Protein AF-A0A8T7B7E0-F1 (afdb_monomer)

Nearest PDB structures (foldseek):
  5f2h-assembly1_B  TM=6.852E-01  e=2.864E-06  Bacillus cereus ATCC 10987
  8wt1-assembly1_C  TM=6.522E-01  e=1.808E-04  Geobacillus stearothermophilus ATCC 12980
  6yuo-assembly1_A-2  TM=6.123E-01  e=1.061E-04  Neisseria meningitidis serogroup A
  8wt1-assembly2_D  TM=6.395E-01  e=4.395E-04  Geobacillus stearothermophilus ATCC 12980
  5ahw-assembly2_D  TM=4.944E-01  e=6.401E-01  Mycolicibacterium smegmatis MC2 155

Radius of gyration: 15.73 Å; Cα contacts (8 Å, |Δi|>4): 391; chains: 1; bounding box: 37×36×40 Å

Foldseek 3Di:
DAEAEEEFEAADLVCQQDFCPDPLNPVLQVLVVVLRHNYDTDRDGNVPDALVNLLVSVLVSCVVDPDPAYEYAAAASRLSSQLVNCLPNVHLEYERELYHLLALVSVVPDDPVVLVVCCVRRNPVNSVVRNVGDLLVSLLSCLVSVREYEYEYEPCCCVVPVVSVVVSVVSCVSRVNYHYDYQYPDHRDCSDPSNSVRVSVVVSVVPD

pLDDT: mean 94.88, std 4.72, range [65.44, 98.81]

Solvent-accessible surface area (backbone atoms only — not comparable to full-atom values): 10907 Å² total; per-residue (Å²): 134,72,38,25,34,36,35,31,51,51,80,43,87,91,47,37,79,54,34,34,72,36,83,86,28,44,65,58,52,46,56,44,37,77,71,66,32,51,67,43,55,44,76,59,44,54,60,97,43,40,60,65,56,47,24,56,56,44,52,56,52,43,72,77,63,64,56,92,35,33,35,40,37,8,28,25,54,14,11,48,25,48,55,70,36,35,75,80,69,60,43,70,28,40,36,32,36,45,39,55,64,62,23,26,77,45,61,75,74,50,56,70,67,58,50,51,53,47,32,75,65,60,34,63,70,38,50,56,52,23,60,74,38,49,58,60,59,46,27,37,52,33,41,76,71,64,46,43,34,37,40,32,37,26,48,49,26,53,80,77,38,44,69,37,50,52,40,44,57,52,41,46,68,46,14,80,78,44,46,82,46,76,26,71,86,4,49,97,36,75,77,38,67,52,29,36,53,40,50,51,55,54,56,56,76,68,71,124

Sequence (208 aa):
MTTTLFILHGYHSEKLDRTATGPEFEHVSKVFSDAGFLVKPFDKPWRDNTVSDMADLFCEFYENNKGNHNIVLGNSLGGMVAFVTAPLIKPQQLVLASLSACFKENLETYDEDFLANRVAKFGDFQVANFKQLSAYALAREINDLGIPTTLCYGEKERDLYPYLVTHVESVAKQMPGSELKVLPSAEHSLRGTKYLEGIVGLVKSLKH

Structure (mmCIF, N/CA/C/O backbone):
data_AF-A0A8T7B7E0-F1
#
_entry.id   AF-A0A8T7B7E0-F1
#
loop_
_atom_site.group_PDB
_atom_site.id
_atom_site.type_symbol
_atom_site.label_atom_id
_atom_site.label_alt_id
_atom_site.label_comp_id
_atom_site.label_asym_id
_atom_site.label_entity_id
_atom_site.label_seq_id
_atom_site.pdbx_PDB_ins_code
_atom_site.Cartn_x
_atom_site.Cartn_y
_atom_site.Cartn_z
_atom_site.occupancy
_atom_site.B_iso_or_equiv
_atom_site.auth_seq_id
_atom_site.auth_comp_id
_atom_site.auth_asym_id
_atom_site.auth_atom_id
_atom_site.pdbx_PDB_model_num
ATOM 1 N N . MET A 1 1 ? -16.656 3.921 19.452 1.00 81.69 1 MET A N 1
ATOM 2 C CA . MET A 1 1 ? -15.247 4.368 19.540 1.00 81.69 1 MET A CA 1
ATOM 3 C C . MET A 1 1 ? -14.887 5.062 18.234 1.00 81.69 1 MET A C 1
ATOM 5 O O . MET A 1 1 ? -15.474 4.713 17.217 1.00 81.69 1 MET A O 1
ATOM 9 N N . THR A 1 2 ? -13.996 6.053 18.245 1.00 92.44 2 THR A N 1
ATOM 10 C CA . THR A 1 2 ? -13.538 6.700 17.002 1.00 92.44 2 THR A CA 1
ATOM 11 C C . THR A 1 2 ? -12.452 5.844 16.358 1.00 92.44 2 THR A C 1
ATOM 13 O O . THR A 1 2 ? -11.453 5.548 17.010 1.00 92.44 2 THR A O 1
ATOM 16 N N . THR A 1 3 ? -12.649 5.454 15.098 1.00 97.38 3 THR A N 1
ATOM 17 C CA . THR A 1 3 ? -11.665 4.706 14.305 1.00 97.38 3 THR A CA 1
ATOM 18 C C . THR A 1 3 ? -10.815 5.672 13.486 1.00 97.38 3 THR A C 1
ATOM 20 O O . THR A 1 3 ? -11.357 6.441 12.687 1.00 97.38 3 THR A O 1
ATOM 23 N N . THR A 1 4 ? -9.499 5.619 13.670 1.00 98.25 4 THR A N 1
ATOM 24 C CA . THR A 1 4 ? -8.521 6.354 12.865 1.00 98.25 4 THR A CA 1
ATOM 25 C C . THR A 1 4 ? -8.186 5.546 11.614 1.00 98.25 4 THR A C 1
ATOM 27 O O . THR A 1 4 ? -7.847 4.368 11.710 1.00 98.25 4 THR A O 1
ATOM 30 N N . LEU A 1 5 ? -8.280 6.170 10.440 1.00 98.31 5 LEU A N 1
ATOM 31 C CA . LEU A 1 5 ? -7.913 5.562 9.161 1.00 98.31 5 LEU A CA 1
ATOM 32 C C . LEU A 1 5 ? -6.686 6.267 8.588 1.00 98.3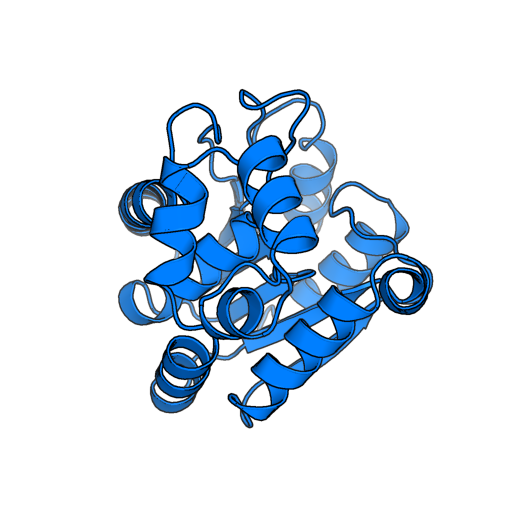1 5 LEU A C 1
ATOM 34 O O . LEU A 1 5 ? -6.765 7.432 8.200 1.00 98.31 5 LEU A O 1
ATOM 38 N N . PHE A 1 6 ? -5.579 5.544 8.485 1.00 98.56 6 PHE A N 1
ATOM 39 C CA . PHE A 1 6 ? -4.367 5.995 7.814 1.00 98.56 6 PHE A CA 1
ATOM 40 C C . PHE A 1 6 ? -4.436 5.657 6.328 1.00 98.56 6 PHE A C 1
ATOM 42 O O . PHE A 1 6 ? -4.765 4.524 5.979 1.00 98.56 6 PHE A O 1
ATOM 49 N N . ILE A 1 7 ? -4.120 6.619 5.458 1.00 97.94 7 ILE A N 1
ATOM 50 C CA . ILE A 1 7 ? -4.146 6.427 4.000 1.00 97.94 7 ILE A CA 1
ATOM 51 C C . ILE A 1 7 ? -2.754 6.680 3.425 1.00 97.94 7 ILE A C 1
ATOM 53 O O . ILE A 1 7 ? -2.247 7.799 3.503 1.00 97.94 7 ILE A O 1
ATOM 57 N N . LEU A 1 8 ? -2.167 5.652 2.810 1.00 97.31 8 LEU A N 1
ATOM 58 C CA . LEU A 1 8 ? -0.886 5.718 2.112 1.00 97.31 8 LEU A CA 1
ATOM 59 C C . LEU A 1 8 ? -1.114 5.586 0.605 1.00 97.31 8 LEU A C 1
ATOM 61 O O . LEU A 1 8 ? -1.646 4.582 0.119 1.00 97.31 8 LEU A O 1
ATOM 65 N N . HIS A 1 9 ? -0.705 6.607 -0.141 1.00 94.75 9 HIS A N 1
ATOM 66 C CA . HIS A 1 9 ? -0.884 6.654 -1.588 1.00 94.75 9 HIS A CA 1
ATOM 67 C C . HIS A 1 9 ? 0.231 5.919 -2.345 1.00 94.75 9 HIS A C 1
ATOM 69 O O . HIS A 1 9 ? 1.342 5.723 -1.853 1.00 94.75 9 HIS A O 1
ATOM 75 N N . GLY A 1 10 ? -0.074 5.536 -3.584 1.00 93.56 10 GLY A N 1
ATOM 76 C CA . GLY A 1 10 ? 0.883 4.920 -4.495 1.00 93.56 10 GLY A CA 1
ATOM 77 C C . GLY A 1 10 ? 1.866 5.907 -5.129 1.00 93.56 10 GLY A C 1
ATOM 78 O O . GLY A 1 10 ? 1.761 7.126 -4.981 1.00 93.56 10 GLY A O 1
ATOM 79 N N . TYR A 1 11 ? 2.806 5.347 -5.887 1.00 90.88 11 TYR A N 1
ATOM 80 C CA . TYR A 1 11 ? 3.785 6.091 -6.675 1.00 90.88 11 TYR A CA 1
ATOM 81 C C . TYR A 1 11 ? 3.166 6.664 -7.951 1.00 90.88 11 TYR A C 1
ATOM 83 O O . TYR A 1 11 ? 2.434 5.977 -8.668 1.00 90.88 11 TYR A O 1
ATOM 91 N N . HIS A 1 12 ? 3.526 7.902 -8.284 1.00 86.00 12 HIS A N 1
ATOM 92 C CA . HIS A 1 12 ? 3.072 8.586 -9.491 1.00 86.00 12 HIS A CA 1
ATOM 93 C C . HIS A 1 12 ? 4.274 9.071 -10.303 1.00 86.00 12 HIS A C 1
ATOM 95 O O . HIS A 1 12 ? 4.767 10.167 -10.062 1.00 86.00 12 HIS A O 1
ATOM 101 N N . SER A 1 13 ? 4.709 8.283 -11.293 1.00 77.56 13 SER A N 1
ATOM 102 C CA . SER A 1 13 ? 5.938 8.530 -12.074 1.00 77.56 13 SER A CA 1
ATOM 103 C C . SER A 1 13 ? 6.023 9.920 -12.709 1.00 77.56 13 SER A C 1
ATOM 105 O O . SER A 1 13 ? 7.109 10.458 -12.863 1.00 77.56 13 SER A O 1
ATOM 107 N N . GLU A 1 14 ? 4.887 10.522 -13.057 1.00 81.06 14 GLU A N 1
ATOM 108 C CA . GLU A 1 14 ? 4.845 11.856 -13.668 1.00 81.06 14 GLU A CA 1
ATOM 109 C C . GLU A 1 14 ? 4.894 13.002 -12.649 1.00 81.06 14 GLU A C 1
ATOM 111 O O . GLU A 1 14 ? 5.188 14.136 -13.017 1.00 81.06 14 GLU A O 1
ATOM 116 N N . LYS A 1 15 ? 4.551 12.742 -11.380 1.00 83.75 15 LYS A N 1
ATOM 117 C CA . LYS A 1 15 ? 4.442 13.765 -10.330 1.00 83.75 15 LYS A CA 1
ATOM 118 C C . LYS A 1 15 ? 4.837 13.181 -8.973 1.00 83.75 15 LYS A C 1
ATOM 120 O O . LYS A 1 15 ? 3.980 12.802 -8.176 1.00 83.75 15 LYS A O 1
ATOM 125 N N . LEU A 1 16 ? 6.144 13.122 -8.730 1.00 85.94 16 LEU A N 1
ATOM 126 C CA . LEU A 1 16 ? 6.729 12.548 -7.511 1.00 85.94 16 LEU A CA 1
ATOM 127 C C . LEU A 1 16 ? 6.462 13.374 -6.244 1.00 85.94 16 LEU A C 1
ATOM 129 O O . LEU A 1 16 ? 6.531 12.827 -5.149 1.00 85.94 16 LEU A O 1
ATOM 133 N N . ASP A 1 17 ? 6.100 14.651 -6.400 1.00 88.75 17 ASP A N 1
ATOM 134 C CA . ASP A 1 17 ? 5.723 15.554 -5.299 1.00 88.75 17 ASP A CA 1
ATOM 135 C C . ASP A 1 17 ? 4.293 15.356 -4.794 1.00 88.75 17 ASP A C 1
ATOM 137 O O . ASP A 1 17 ? 3.863 16.035 -3.866 1.00 88.75 17 ASP A O 1
ATOM 141 N N . ARG A 1 18 ? 3.521 14.469 -5.429 1.00 87.00 18 ARG A N 1
ATOM 142 C CA . ARG A 1 18 ? 2.152 14.187 -4.998 1.00 87.00 18 ARG A CA 1
ATOM 143 C C . ARG A 1 18 ? 2.147 13.514 -3.638 1.00 87.00 18 ARG A C 1
ATOM 145 O O . ARG A 1 18 ? 2.926 12.590 -3.411 1.00 87.00 18 ARG A O 1
ATOM 152 N N . THR A 1 19 ? 1.183 13.910 -2.816 1.00 90.50 19 THR A N 1
ATOM 153 C CA . THR A 1 19 ? 0.939 13.341 -1.492 1.00 90.50 19 THR A CA 1
ATOM 154 C C . THR A 1 19 ? -0.545 13.020 -1.297 1.00 90.50 19 THR A C 1
ATOM 156 O O . THR A 1 19 ? -1.396 13.445 -2.086 1.00 90.50 19 THR A O 1
ATOM 159 N N . ALA A 1 20 ? -0.886 12.274 -0.242 1.00 89.81 20 ALA A N 1
ATOM 160 C CA . ALA A 1 20 ? -2.279 11.930 0.066 1.00 89.81 20 ALA A CA 1
ATOM 161 C C . ALA A 1 20 ? -3.124 13.122 0.571 1.00 89.81 20 ALA A C 1
ATOM 163 O O . ALA A 1 20 ? -4.335 12.973 0.732 1.00 89.81 20 ALA A O 1
ATOM 164 N N . THR A 1 21 ? -2.516 14.286 0.824 1.00 92.25 21 THR A N 1
ATOM 165 C CA . THR A 1 21 ? -3.212 15.541 1.177 1.00 92.25 21 THR A CA 1
ATOM 166 C C . THR A 1 21 ? -3.434 16.456 -0.026 1.00 92.25 21 THR A C 1
ATOM 168 O O . THR A 1 21 ? -4.114 17.470 0.107 1.00 92.25 21 THR A O 1
ATOM 171 N N . GLY A 1 22 ? -2.886 16.112 -1.198 1.00 90.75 22 GLY A N 1
ATOM 172 C CA . GLY A 1 22 ? -3.037 16.909 -2.411 1.00 90.75 22 GLY A CA 1
ATOM 173 C C . GLY A 1 22 ? -4.488 16.971 -2.923 1.00 90.75 22 GLY A C 1
ATOM 174 O O . GLY A 1 22 ? -5.282 16.065 -2.636 1.00 90.75 22 GLY A O 1
ATOM 175 N N . PRO A 1 23 ? -4.840 17.986 -3.740 1.00 90.62 23 PRO A N 1
ATOM 176 C CA . PRO A 1 23 ? -6.203 18.200 -4.241 1.00 90.62 23 PRO A CA 1
ATOM 177 C C . PRO A 1 23 ? -6.840 16.975 -4.915 1.00 90.62 23 PRO A C 1
ATOM 179 O O . PRO A 1 23 ? -8.038 16.732 -4.811 1.00 90.62 23 PRO A O 1
ATOM 182 N N . GLU A 1 24 ? -6.047 16.148 -5.594 1.00 87.19 24 GLU A N 1
ATOM 183 C CA . GLU A 1 24 ? -6.515 14.931 -6.262 1.00 87.19 24 GLU A CA 1
ATOM 184 C C . GLU A 1 24 ? -6.879 13.771 -5.320 1.00 87.19 24 GLU A C 1
ATOM 186 O O . GLU A 1 24 ? -7.395 12.758 -5.797 1.00 87.19 24 GLU A O 1
ATOM 191 N N . PHE A 1 25 ? -6.556 13.875 -4.030 1.00 90.69 25 PHE A N 1
ATOM 192 C CA . PHE A 1 25 ? -6.888 12.903 -2.985 1.00 90.69 25 PHE A CA 1
ATOM 193 C C . PHE A 1 25 ? -7.892 13.461 -1.966 1.00 90.69 25 PHE A C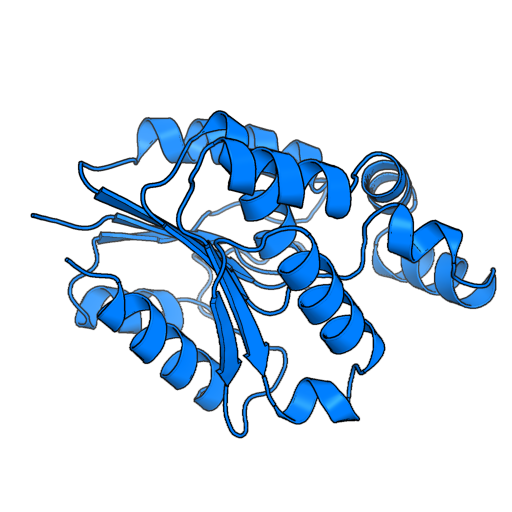 1
ATOM 195 O O . PHE A 1 25 ? -8.369 12.708 -1.113 1.00 90.69 25 PHE A O 1
ATOM 202 N N . GLU A 1 26 ? -8.283 14.736 -2.072 1.00 92.75 26 GLU A N 1
ATOM 203 C CA . GLU A 1 26 ? -9.288 15.345 -1.191 1.00 92.75 26 GLU A CA 1
ATOM 204 C C . GLU A 1 26 ? -10.595 14.549 -1.186 1.00 92.75 26 GLU A C 1
ATOM 206 O O . GLU A 1 26 ? -11.150 14.277 -0.121 1.00 92.75 26 GLU A O 1
ATOM 211 N N . HIS A 1 27 ? -11.066 14.100 -2.356 1.00 94.38 27 HIS A N 1
ATOM 212 C CA . HIS A 1 27 ? -12.295 13.308 -2.447 1.00 94.38 27 HIS A CA 1
ATOM 213 C C . HIS A 1 27 ? -12.161 11.948 -1.758 1.00 94.38 27 HIS A C 1
ATOM 215 O O . HIS A 1 27 ? -13.125 11.485 -1.154 1.00 94.38 27 HIS A O 1
ATOM 221 N N . VAL A 1 28 ? -10.976 11.331 -1.790 1.00 94.75 28 VAL A N 1
ATOM 222 C CA . VAL A 1 28 ? -10.702 10.070 -1.084 1.00 94.75 28 VAL A CA 1
ATOM 223 C C . VAL A 1 28 ? -10.853 10.292 0.419 1.00 94.75 28 VAL A C 1
ATOM 225 O O . VAL A 1 28 ? -11.655 9.617 1.067 1.00 94.75 28 VAL A O 1
ATOM 228 N N . SER A 1 29 ? -10.153 11.289 0.965 1.00 95.56 29 SER A N 1
ATOM 229 C CA . SER A 1 29 ? -10.226 11.627 2.391 1.00 95.56 29 SER A CA 1
ATOM 230 C C . SER A 1 29 ? -11.639 12.025 2.817 1.00 95.56 29 SER A C 1
ATOM 232 O O . SER A 1 29 ? -12.107 11.617 3.885 1.00 95.56 29 SER A O 1
ATOM 234 N N . LYS A 1 30 ? -12.353 12.772 1.967 1.00 96.44 30 LYS A N 1
ATOM 235 C CA . LYS A 1 30 ? -13.728 13.194 2.229 1.00 96.44 30 LYS A CA 1
ATOM 236 C C . LYS A 1 30 ? -14.676 12.004 2.329 1.00 96.44 30 LYS A C 1
ATOM 238 O O . LYS A 1 30 ? -15.431 11.935 3.291 1.00 96.44 30 LYS A O 1
ATOM 243 N N . VAL A 1 31 ? -14.625 11.051 1.397 1.00 96.31 31 VAL A N 1
ATOM 244 C CA . VAL A 1 31 ? -15.541 9.898 1.405 1.00 96.31 31 VAL A CA 1
ATOM 245 C C . VAL A 1 31 ? -15.372 9.051 2.674 1.00 96.31 31 VAL A C 1
ATOM 247 O O . VAL A 1 31 ? -16.365 8.625 3.263 1.00 96.31 31 VAL A O 1
ATOM 250 N N . PHE A 1 32 ? -14.142 8.847 3.154 1.00 96.62 32 PHE A N 1
ATOM 251 C CA . PHE A 1 32 ? -13.928 8.155 4.431 1.00 96.62 32 PHE A CA 1
ATOM 252 C C . PHE A 1 32 ? -14.338 9.001 5.644 1.00 96.62 32 PHE A C 1
ATOM 254 O O . PHE A 1 32 ? -14.912 8.470 6.595 1.00 96.62 32 PHE A O 1
ATOM 261 N N . SER A 1 33 ? -14.110 10.314 5.611 1.00 96.81 33 SER A N 1
ATOM 262 C CA . SER A 1 33 ? -14.570 11.215 6.677 1.00 96.81 33 SER A CA 1
ATOM 263 C C . SER A 1 33 ? -16.098 11.214 6.782 1.00 96.81 33 SER A C 1
ATOM 265 O O . SER A 1 33 ? -16.639 11.066 7.876 1.00 96.81 33 SER A O 1
ATOM 267 N N . ASP A 1 34 ? -16.801 11.262 5.646 1.00 96.06 34 ASP A N 1
ATOM 268 C CA . ASP A 1 34 ? -18.263 11.159 5.562 1.00 96.06 34 ASP A CA 1
ATOM 269 C C . ASP A 1 34 ? -18.766 9.781 6.046 1.00 96.06 34 ASP A C 1
ATOM 271 O O . ASP A 1 34 ? -19.861 9.666 6.595 1.00 96.06 34 ASP A O 1
ATOM 275 N N . ALA A 1 35 ? -17.953 8.723 5.915 1.00 94.75 35 ALA A N 1
ATOM 276 C CA . ALA A 1 35 ? -18.208 7.401 6.503 1.00 94.75 35 ALA A CA 1
ATOM 277 C C . ALA A 1 35 ? -17.892 7.319 8.020 1.00 94.75 35 ALA A C 1
ATOM 279 O O . ALA A 1 35 ? -18.022 6.258 8.650 1.00 94.75 35 ALA A O 1
ATOM 280 N N . GLY A 1 36 ? -17.504 8.441 8.631 1.00 95.44 36 GLY A N 1
ATOM 281 C CA . GLY A 1 36 ? -17.287 8.603 10.064 1.00 95.44 36 GLY A CA 1
ATOM 282 C C . GLY A 1 36 ? -15.953 8.052 10.563 1.00 95.44 36 GLY A C 1
ATOM 283 O O . GLY A 1 36 ? -15.909 7.547 11.689 1.00 95.44 36 GLY A O 1
ATOM 284 N N . PHE A 1 37 ? -14.911 8.069 9.731 1.00 97.06 37 PHE A N 1
ATOM 285 C CA . PHE A 1 37 ? -13.530 7.796 10.140 1.00 97.06 37 PHE A CA 1
ATOM 286 C C . PHE A 1 37 ? -12.804 9.096 10.497 1.00 97.06 37 PHE A C 1
ATOM 288 O O . PHE A 1 37 ? -13.032 10.132 9.875 1.00 97.06 37 PHE A O 1
ATOM 295 N N . LEU A 1 38 ? -11.879 9.033 11.457 1.00 97.62 38 LEU A N 1
ATOM 296 C CA . LEU A 1 38 ? -10.874 10.080 11.636 1.00 97.62 38 LEU A CA 1
ATOM 297 C C . LEU A 1 38 ? -9.740 9.821 10.639 1.00 97.62 38 LEU A C 1
ATOM 299 O O . LEU A 1 38 ? -8.878 8.978 10.877 1.00 97.62 38 LEU A O 1
ATOM 303 N N . VAL A 1 39 ? -9.772 10.499 9.495 1.00 97.88 39 VAL A N 1
ATOM 304 C CA . VAL A 1 39 ? -8.838 10.228 8.395 1.00 97.88 39 VAL A CA 1
ATOM 305 C C . VAL A 1 39 ? -7.496 10.929 8.621 1.00 97.88 39 VAL A C 1
ATOM 307 O O . VAL A 1 39 ? -7.442 12.114 8.949 1.00 97.88 39 VAL A O 1
ATOM 310 N N . LYS A 1 40 ? -6.407 10.182 8.434 1.00 98.06 40 LYS A N 1
ATOM 311 C CA . LYS A 1 40 ? -5.011 10.613 8.560 1.00 98.06 40 LYS A CA 1
ATOM 312 C C . LYS A 1 40 ? -4.255 10.272 7.268 1.00 98.06 40 LYS A C 1
ATOM 314 O O . LYS A 1 40 ? -3.605 9.226 7.196 1.00 98.06 40 LYS A O 1
ATOM 319 N N . PRO A 1 41 ? -4.368 11.104 6.219 1.00 97.56 41 PRO A N 1
ATOM 320 C CA . PRO A 1 41 ? -3.582 10.910 5.005 1.00 97.56 41 PRO A CA 1
ATOM 321 C C . PRO A 1 41 ? -2.092 11.097 5.313 1.00 97.56 41 PRO A C 1
ATOM 323 O O . PRO A 1 41 ? -1.714 12.041 6.006 1.00 97.56 41 PRO A O 1
ATOM 326 N N . PHE A 1 42 ? -1.247 10.196 4.812 1.00 97.12 42 PHE A N 1
ATOM 327 C CA . PHE A 1 42 ? 0.199 10.309 4.966 1.00 97.12 42 PHE A CA 1
ATOM 328 C C . PHE A 1 42 ? 0.763 11.295 3.936 1.00 97.12 42 PHE A C 1
ATOM 330 O O . PHE A 1 42 ? 0.732 11.049 2.728 1.00 97.12 42 PHE A O 1
ATOM 337 N N . ASP A 1 43 ? 1.239 12.437 4.429 1.00 95.12 43 ASP A N 1
ATOM 338 C CA . ASP A 1 43 ? 1.665 13.576 3.616 1.00 95.12 43 ASP A CA 1
ATOM 339 C C . ASP A 1 43 ? 3.179 13.575 3.378 1.00 95.12 43 ASP A C 1
ATOM 341 O O . ASP A 1 43 ? 3.923 14.381 3.945 1.00 95.12 43 ASP A O 1
ATOM 345 N N . LYS A 1 44 ? 3.657 12.607 2.591 1.00 94.31 44 LYS A N 1
ATOM 346 C CA . LYS A 1 44 ? 5.060 12.544 2.173 1.00 94.31 44 LYS A CA 1
ATOM 347 C C . LYS A 1 44 ? 5.164 12.249 0.680 1.00 94.31 44 LYS A C 1
ATOM 349 O O . LYS A 1 44 ? 4.497 11.331 0.209 1.00 94.31 44 LYS A O 1
ATOM 354 N N . PRO A 1 45 ? 5.970 13.015 -0.073 1.00 94.06 45 PRO A N 1
ATOM 355 C CA . PRO A 1 45 ? 6.183 12.755 -1.487 1.00 94.06 45 PRO A CA 1
ATOM 356 C C . PRO A 1 45 ? 7.129 11.569 -1.691 1.00 94.06 45 PRO A C 1
ATOM 358 O O . PRO A 1 45 ? 8.012 11.305 -0.877 1.00 94.06 45 PRO A O 1
ATOM 361 N N . TRP A 1 46 ? 7.001 10.900 -2.836 1.00 93.62 46 TRP A N 1
ATOM 362 C CA . TRP A 1 46 ? 7.943 9.852 -3.251 1.00 93.62 46 TRP A CA 1
ATOM 363 C C . TRP A 1 46 ? 9.268 10.414 -3.762 1.00 93.62 46 TRP A C 1
ATOM 365 O O . TRP A 1 46 ? 10.232 9.664 -3.902 1.00 93.62 46 TRP A O 1
ATOM 375 N N . ARG A 1 47 ? 9.324 11.716 -4.081 1.00 91.88 47 ARG A N 1
ATOM 376 C CA . ARG A 1 47 ? 10.573 12.369 -4.476 1.00 91.88 47 ARG A CA 1
ATOM 377 C C . ARG A 1 47 ? 11.614 12.138 -3.376 1.00 91.88 47 ARG A C 1
ATOM 379 O O . ARG A 1 47 ? 11.374 12.492 -2.228 1.00 91.88 47 ARG A O 1
ATOM 386 N N . ASP A 1 48 ? 12.729 11.528 -3.765 1.00 89.94 48 ASP A N 1
ATOM 387 C CA . ASP A 1 48 ? 13.890 11.230 -2.919 1.00 89.94 48 ASP A CA 1
ATOM 388 C C . ASP A 1 48 ? 13.663 10.207 -1.790 1.00 89.94 48 ASP A C 1
ATOM 390 O O . ASP A 1 48 ? 14.549 10.032 -0.960 1.00 89.94 48 ASP A O 1
ATOM 394 N N . ASN A 1 49 ? 12.530 9.492 -1.767 1.00 95.19 49 ASN A N 1
ATOM 395 C CA . ASN A 1 49 ? 12.240 8.500 -0.727 1.00 95.19 49 ASN A CA 1
ATOM 396 C C . ASN A 1 49 ? 12.043 7.101 -1.314 1.00 95.19 49 ASN A C 1
ATOM 398 O O . ASN A 1 49 ? 11.241 6.902 -2.230 1.00 95.19 49 ASN A O 1
ATOM 402 N N . THR A 1 50 ? 12.734 6.117 -0.738 1.00 96.94 50 THR A N 1
ATOM 403 C CA . THR A 1 50 ? 12.487 4.699 -1.002 1.00 96.94 50 THR A CA 1
ATOM 404 C C . THR A 1 50 ? 11.279 4.169 -0.219 1.00 96.94 50 THR A C 1
ATOM 406 O O . THR A 1 50 ? 10.675 4.880 0.582 1.00 96.94 50 THR A O 1
ATOM 409 N N . VAL A 1 51 ? 10.915 2.889 -0.399 1.00 97.81 51 VAL A N 1
ATOM 410 C CA . VAL A 1 51 ? 9.844 2.284 0.420 1.00 97.81 51 VAL A CA 1
ATOM 411 C C . VAL A 1 51 ? 10.283 2.191 1.879 1.00 97.81 51 VAL A C 1
ATOM 413 O O . VAL A 1 51 ? 9.459 2.410 2.760 1.00 97.81 51 VAL A O 1
ATOM 416 N N . SER A 1 52 ? 11.563 1.910 2.138 1.00 98.19 52 SER A N 1
ATOM 417 C CA . SER A 1 52 ? 12.102 1.905 3.501 1.00 98.19 52 SER A CA 1
ATOM 418 C C . SER A 1 52 ? 12.118 3.298 4.125 1.00 98.19 52 SER A C 1
ATOM 420 O O . SER A 1 52 ? 11.648 3.434 5.248 1.00 98.19 52 SER A O 1
ATOM 422 N N . ASP A 1 53 ? 12.537 4.336 3.394 1.00 97.94 53 ASP A N 1
ATOM 423 C CA . ASP A 1 53 ? 12.513 5.709 3.931 1.00 97.94 53 ASP A CA 1
ATOM 424 C C . ASP A 1 53 ? 11.075 6.137 4.274 1.00 97.94 53 ASP A C 1
ATOM 426 O O . ASP A 1 53 ? 10.797 6.668 5.349 1.00 97.94 53 ASP A O 1
ATOM 430 N N . MET A 1 54 ? 10.120 5.828 3.388 1.00 98.06 54 MET A N 1
ATOM 431 C CA . MET A 1 54 ? 8.696 6.078 3.635 1.00 98.06 54 MET A CA 1
ATOM 432 C C . MET A 1 54 ? 8.153 5.259 4.811 1.00 98.06 54 MET A C 1
ATOM 434 O O . MET A 1 54 ? 7.271 5.742 5.517 1.00 98.06 54 MET A O 1
ATOM 438 N N . ALA A 1 55 ? 8.651 4.039 5.029 1.00 98.56 55 ALA A N 1
ATOM 439 C CA . ALA A 1 55 ? 8.271 3.193 6.158 1.00 98.56 55 ALA A CA 1
ATOM 440 C C . ALA A 1 55 ? 8.726 3.786 7.494 1.00 98.56 55 ALA A C 1
ATOM 442 O O . ALA A 1 55 ? 7.917 3.861 8.421 1.00 98.56 55 ALA A O 1
ATOM 443 N N . ASP A 1 56 ? 9.959 4.281 7.576 1.00 98.38 56 ASP A N 1
ATOM 444 C CA . ASP A 1 56 ? 10.472 4.938 8.782 1.00 98.38 56 ASP A CA 1
ATOM 445 C C . ASP A 1 56 ? 9.666 6.205 9.103 1.00 98.38 56 ASP A C 1
ATOM 447 O O . ASP A 1 56 ? 9.165 6.374 10.220 1.00 98.38 56 ASP A O 1
ATOM 451 N N . LEU A 1 57 ? 9.432 7.047 8.091 1.00 98.25 57 LEU A N 1
ATOM 452 C CA . LEU A 1 57 ? 8.608 8.252 8.217 1.00 98.25 57 LEU A CA 1
ATOM 453 C C . LEU A 1 57 ? 7.155 7.932 8.599 1.00 98.25 57 LEU A C 1
ATOM 455 O O . LEU A 1 57 ? 6.528 8.672 9.363 1.00 98.25 57 LEU A O 1
ATOM 459 N N . PHE A 1 58 ? 6.592 6.845 8.065 1.00 98.69 58 PHE A N 1
ATOM 460 C 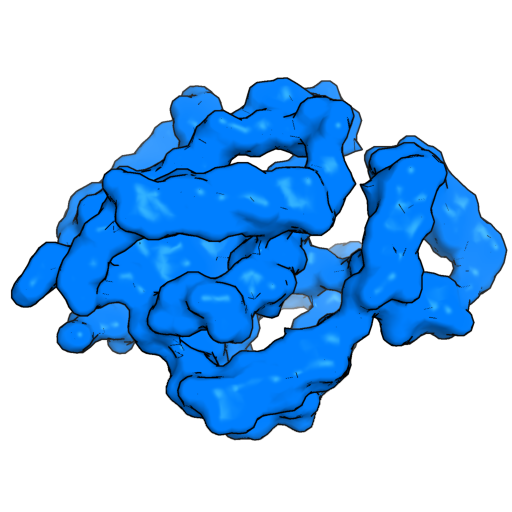CA . PHE A 1 58 ? 5.225 6.445 8.376 1.00 98.69 58 PHE A CA 1
ATOM 461 C C . PHE A 1 58 ? 5.094 5.900 9.798 1.00 98.69 58 PHE A C 1
ATOM 463 O O . PHE A 1 58 ? 4.105 6.213 10.458 1.00 98.69 58 PHE A O 1
ATOM 470 N N . CYS A 1 59 ? 6.076 5.149 10.304 1.00 98.75 59 CYS A N 1
ATOM 471 C CA . CYS A 1 59 ? 6.083 4.696 11.696 1.00 98.75 59 CYS A CA 1
ATOM 472 C C 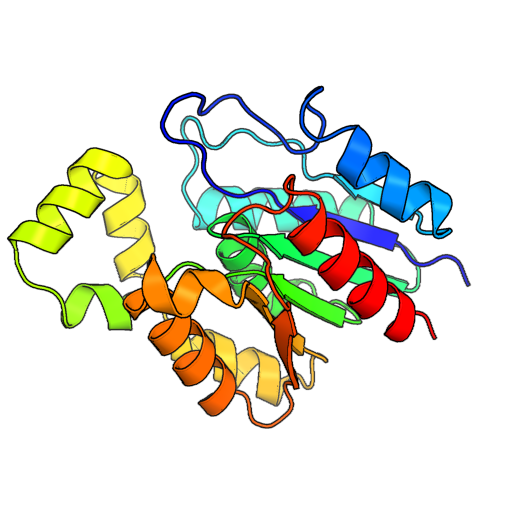. CYS A 1 59 ? 6.009 5.881 12.671 1.00 98.75 59 CYS A C 1
ATOM 474 O O . CYS A 1 59 ? 5.165 5.885 13.568 1.00 98.75 59 CYS A O 1
ATOM 476 N N . GLU A 1 60 ? 6.822 6.922 12.461 1.00 98.50 60 GLU A N 1
ATOM 477 C CA . GLU A 1 60 ? 6.770 8.146 13.274 1.00 98.50 60 GLU A CA 1
ATOM 478 C C . GLU A 1 60 ? 5.410 8.852 13.151 1.00 98.50 60 GLU A C 1
ATOM 480 O O . GLU A 1 60 ? 4.791 9.236 14.149 1.00 98.50 60 GLU A O 1
ATOM 485 N N . PHE A 1 61 ? 4.906 8.999 11.923 1.00 98.56 61 PHE A N 1
ATOM 486 C CA . PHE A 1 61 ? 3.600 9.609 11.680 1.00 98.56 61 PHE A CA 1
ATOM 487 C C . PHE A 1 61 ? 2.465 8.848 12.375 1.00 98.56 61 PHE A C 1
ATOM 489 O O . PHE A 1 61 ? 1.589 9.477 12.975 1.00 98.56 61 PHE A O 1
ATOM 496 N N . TYR A 1 62 ? 2.481 7.516 12.310 1.00 98.69 62 TYR A N 1
ATOM 497 C CA . TYR A 1 62 ? 1.493 6.645 12.935 1.00 98.69 62 TYR A CA 1
ATOM 498 C C . TYR A 1 62 ? 1.496 6.810 14.453 1.00 98.69 62 TYR A C 1
ATOM 500 O O . TYR A 1 62 ? 0.444 7.070 15.034 1.00 98.69 62 TYR A O 1
ATOM 508 N N . GLU A 1 63 ? 2.663 6.743 15.095 1.00 98.50 63 GLU A N 1
ATOM 509 C CA . GLU A 1 63 ? 2.778 6.886 16.551 1.00 98.50 63 GLU A CA 1
ATOM 510 C C . GLU A 1 63 ? 2.232 8.226 17.054 1.00 98.50 63 GLU A C 1
ATOM 512 O O . GLU A 1 63 ? 1.515 8.267 18.055 1.00 98.50 63 GLU A O 1
ATOM 517 N N . ASN A 1 64 ? 2.468 9.305 16.307 1.00 98.38 64 ASN A N 1
ATOM 518 C CA . ASN A 1 64 ? 1.990 10.644 16.650 1.00 98.38 64 ASN A CA 1
ATOM 519 C C . ASN A 1 64 ? 0.492 10.873 16.374 1.00 98.38 64 ASN A C 1
ATOM 521 O O . ASN A 1 64 ? -0.070 11.874 16.822 1.00 98.38 64 ASN A O 1
ATOM 525 N N . ASN A 1 65 ? -0.167 9.991 15.615 1.00 98.31 65 ASN A N 1
ATOM 526 C CA . ASN A 1 65 ? -1.544 10.199 15.151 1.00 98.31 65 ASN A CA 1
ATOM 527 C C . ASN A 1 65 ? -2.504 9.043 15.458 1.00 98.31 65 ASN A C 1
ATOM 529 O O . ASN A 1 65 ? -3.698 9.168 15.156 1.00 98.31 65 ASN A O 1
ATOM 533 N N . LYS A 1 66 ? -2.025 7.928 16.022 1.00 98.12 66 LYS A N 1
ATOM 534 C CA . LYS A 1 66 ? -2.859 6.758 16.312 1.00 98.12 66 LYS A CA 1
ATOM 535 C C . LYS A 1 66 ? -3.935 7.083 17.342 1.00 98.12 66 LYS A C 1
ATOM 537 O O . LYS A 1 66 ? -3.721 7.814 18.305 1.00 98.12 66 LYS A O 1
ATOM 542 N N . GLY A 1 67 ? -5.120 6.537 17.104 1.00 96.75 67 GLY A N 1
ATOM 543 C CA . GLY A 1 67 ? -6.233 6.539 18.043 1.00 96.75 67 GLY A CA 1
ATOM 544 C C . GLY A 1 67 ? -6.358 5.201 18.768 1.00 96.75 67 GLY A C 1
ATOM 545 O O . GLY A 1 67 ? -5.456 4.364 18.753 1.00 96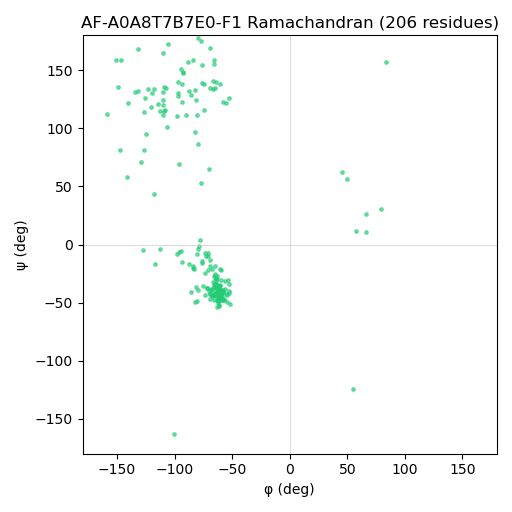.75 67 GLY A O 1
ATOM 546 N N . ASN A 1 68 ? -7.527 4.976 19.366 1.00 94.62 68 ASN A N 1
ATOM 547 C CA . ASN A 1 68 ? -7.822 3.736 20.091 1.00 94.62 68 ASN A CA 1
ATOM 548 C C . ASN A 1 68 ? -8.053 2.536 19.158 1.00 94.62 68 ASN A C 1
ATOM 550 O O . ASN A 1 68 ? -7.893 1.395 19.578 1.00 94.62 68 ASN A O 1
ATOM 554 N N . HIS A 1 69 ? -8.455 2.790 17.912 1.00 97.12 69 HIS A N 1
ATOM 555 C CA . HIS A 1 69 ? -8.664 1.772 16.890 1.00 97.12 69 HIS A CA 1
ATOM 556 C C . HIS A 1 69 ? -8.156 2.312 15.554 1.00 97.12 69 HIS A C 1
ATOM 558 O O . HIS A 1 69 ? -8.616 3.362 15.104 1.00 97.12 69 HIS A O 1
ATOM 564 N N . ASN A 1 70 ? -7.211 1.611 14.934 1.00 98.38 70 ASN A N 1
ATOM 565 C CA . ASN A 1 70 ? -6.435 2.091 13.799 1.00 98.38 70 ASN A CA 1
ATOM 566 C C . ASN A 1 70 ? -6.522 1.114 12.632 1.00 98.38 70 ASN A C 1
ATOM 568 O O . ASN A 1 70 ? -6.189 -0.064 12.763 1.00 98.38 70 ASN A O 1
ATOM 572 N N . ILE A 1 71 ? -6.920 1.642 11.481 1.00 98.50 71 ILE A N 1
ATOM 573 C CA . ILE A 1 71 ? -6.895 0.940 10.202 1.00 98.50 71 ILE A CA 1
ATOM 574 C C . ILE A 1 71 ? -5.810 1.580 9.346 1.00 98.50 71 ILE A C 1
ATOM 576 O O . ILE A 1 71 ? -5.774 2.804 9.210 1.00 98.50 71 ILE A O 1
ATOM 580 N N . VAL A 1 72 ? -4.947 0.764 8.748 1.00 98.75 72 VAL A N 1
ATOM 581 C CA . VAL A 1 72 ? -3.936 1.223 7.790 1.00 98.75 72 VAL A CA 1
ATOM 582 C C . VAL A 1 72 ? -4.324 0.748 6.396 1.00 98.75 72 VAL A C 1
ATOM 584 O O . VAL A 1 72 ? -4.357 -0.452 6.131 1.00 98.75 72 VAL A O 1
ATOM 587 N N . LEU A 1 73 ? -4.622 1.696 5.509 1.00 98.56 73 LEU A N 1
ATOM 588 C CA . LEU A 1 73 ? -4.934 1.467 4.102 1.00 98.56 73 LEU A CA 1
ATOM 589 C C . LEU A 1 73 ? -3.771 1.956 3.240 1.00 98.56 73 LEU A C 1
ATOM 591 O O . LEU A 1 73 ? -3.510 3.157 3.167 1.00 98.56 73 LEU A O 1
ATOM 595 N N . GLY A 1 74 ? -3.112 1.039 2.539 1.00 98.00 74 GLY A N 1
ATOM 596 C CA . GLY A 1 74 ? -2.074 1.378 1.570 1.00 98.00 74 GLY A CA 1
ATOM 597 C C . GLY A 1 74 ? -2.449 0.938 0.161 1.00 98.00 74 GLY A C 1
ATOM 598 O O . GLY A 1 74 ? -2.880 -0.198 -0.036 1.00 98.00 74 GLY A O 1
ATOM 599 N N . ASN A 1 75 ? -2.264 1.819 -0.827 1.00 97.25 75 ASN A N 1
ATOM 600 C CA . ASN A 1 75 ? -2.458 1.493 -2.242 1.00 97.25 75 ASN A CA 1
ATOM 601 C C . ASN A 1 75 ? -1.132 1.423 -3.010 1.00 97.25 75 ASN A C 1
ATOM 603 O O . ASN A 1 75 ? -0.296 2.317 -2.878 1.00 97.25 75 ASN A O 1
ATOM 607 N N . SER A 1 76 ? -0.950 0.401 -3.855 1.00 96.06 76 SER A N 1
ATOM 608 C CA . SER A 1 76 ? 0.242 0.256 -4.708 1.00 96.06 76 SER A CA 1
ATOM 609 C C . SER A 1 76 ? 1.539 0.301 -3.877 1.00 96.06 76 SER A C 1
ATOM 611 O O . SER A 1 76 ? 1.672 -0.466 -2.922 1.00 96.06 76 SER A O 1
ATOM 613 N N . LEU A 1 77 ? 2.495 1.193 -4.178 1.00 97.12 77 LEU A N 1
ATOM 614 C CA . LEU A 1 77 ? 3.705 1.363 -3.355 1.00 97.12 77 LEU A CA 1
ATOM 615 C C . LEU A 1 77 ? 3.399 1.843 -1.922 1.00 97.12 77 LEU A C 1
ATOM 617 O O . LEU A 1 77 ? 4.098 1.442 -0.998 1.00 97.12 77 LEU A O 1
ATOM 621 N N . GLY A 1 78 ? 2.319 2.598 -1.693 1.00 97.88 78 GLY A N 1
ATOM 622 C CA . GLY A 1 78 ? 1.838 2.894 -0.337 1.00 97.88 78 GLY A CA 1
ATOM 623 C C . GLY A 1 78 ? 1.349 1.639 0.392 1.00 97.88 78 GLY A C 1
ATOM 624 O O . GLY A 1 78 ? 1.477 1.530 1.607 1.00 97.88 78 GLY A O 1
ATOM 625 N N . GLY A 1 79 ? 0.863 0.644 -0.359 1.00 98.25 79 GLY A N 1
ATOM 626 C CA . GLY A 1 79 ? 0.600 -0.708 0.135 1.00 98.25 79 GLY A CA 1
ATOM 627 C C . GLY A 1 79 ? 1.872 -1.410 0.601 1.00 98.25 79 GLY A C 1
ATOM 628 O O . GLY A 1 79 ? 1.850 -2.062 1.636 1.00 98.25 79 GLY A O 1
ATOM 629 N N . MET A 1 80 ? 2.999 -1.227 -0.093 1.00 98.56 80 MET A N 1
ATOM 630 C CA . MET A 1 80 ? 4.281 -1.775 0.365 1.00 98.56 80 MET A CA 1
ATOM 631 C C . MET A 1 80 ? 4.740 -1.127 1.672 1.00 98.56 80 MET A C 1
ATOM 633 O O . MET A 1 80 ? 5.174 -1.840 2.567 1.00 98.56 80 MET A O 1
ATOM 637 N N . VAL A 1 81 ? 4.598 0.195 1.814 1.00 98.75 81 VAL A N 1
ATOM 638 C CA . VAL A 1 81 ? 4.924 0.908 3.064 1.00 98.75 81 VAL A CA 1
ATOM 639 C C . VAL A 1 81 ? 4.061 0.394 4.218 1.00 98.75 81 VAL A C 1
ATOM 641 O O . VAL A 1 81 ? 4.583 0.031 5.269 1.00 98.75 81 VAL A O 1
ATOM 644 N N . ALA A 1 82 ? 2.746 0.282 4.009 1.00 98.81 82 ALA A N 1
ATOM 645 C CA . ALA A 1 82 ? 1.830 -0.295 4.993 1.00 98.81 82 ALA A CA 1
ATOM 646 C C . ALA A 1 82 ? 2.212 -1.740 5.363 1.00 98.81 82 ALA A C 1
ATOM 648 O O . ALA A 1 82 ? 2.176 -2.115 6.531 1.00 98.81 82 ALA A O 1
ATOM 649 N N . PHE A 1 83 ? 2.612 -2.545 4.378 1.00 98.69 83 PHE A N 1
ATOM 650 C CA . PHE A 1 83 ? 2.993 -3.940 4.574 1.00 98.69 83 PHE A CA 1
ATOM 651 C C . PHE A 1 83 ? 4.313 -4.093 5.345 1.00 98.69 83 PHE A C 1
ATOM 653 O O . PHE A 1 83 ? 4.394 -4.908 6.256 1.00 98.69 83 PHE A O 1
ATOM 660 N N . VAL A 1 84 ? 5.324 -3.277 5.033 1.00 98.69 84 VAL A N 1
ATOM 661 C CA . VAL A 1 84 ? 6.627 -3.270 5.723 1.00 98.69 84 VAL A CA 1
ATOM 662 C C . VAL A 1 84 ? 6.492 -2.800 7.172 1.00 98.69 84 VAL A C 1
ATOM 664 O O . VAL A 1 84 ? 7.146 -3.335 8.060 1.00 98.69 84 VAL A O 1
ATOM 667 N N . THR A 1 85 ? 5.641 -1.806 7.426 1.00 98.81 85 THR A N 1
ATOM 668 C CA . THR A 1 85 ? 5.487 -1.206 8.763 1.00 98.81 85 THR A CA 1
ATOM 669 C C . THR A 1 85 ? 4.544 -1.977 9.682 1.00 98.81 85 THR A C 1
ATOM 671 O O . THR A 1 85 ? 4.644 -1.842 10.902 1.00 98.81 85 THR A O 1
ATOM 674 N N . ALA A 1 86 ? 3.644 -2.805 9.143 1.00 98.75 86 ALA A N 1
ATOM 675 C CA . ALA A 1 86 ? 2.616 -3.481 9.932 1.00 98.75 86 ALA A CA 1
ATOM 676 C C . ALA A 1 86 ? 3.151 -4.324 11.112 1.00 98.75 86 ALA A C 1
ATOM 678 O O . ALA A 1 86 ? 2.579 -4.190 12.197 1.00 98.75 86 ALA A O 1
ATOM 679 N N . PRO A 1 87 ? 4.241 -5.116 10.993 1.00 98.62 87 PRO A N 1
ATOM 680 C CA . PRO A 1 87 ? 4.817 -5.825 12.142 1.00 98.62 87 PRO A CA 1
ATOM 681 C C . PRO A 1 87 ? 5.273 -4.908 13.286 1.00 98.62 87 PRO A C 1
ATOM 683 O O . PRO A 1 87 ? 5.214 -5.286 14.459 1.00 98.62 87 PRO A O 1
ATOM 686 N N . LEU A 1 88 ? 5.702 -3.689 12.945 1.00 98.56 88 LEU A N 1
ATOM 687 C CA . LEU A 1 88 ? 6.238 -2.704 13.883 1.00 98.56 88 LEU A CA 1
ATOM 688 C C . LEU A 1 88 ? 5.112 -1.970 14.614 1.00 98.56 88 LEU A C 1
ATOM 690 O O . LEU A 1 88 ? 5.121 -1.878 15.841 1.00 98.56 88 LEU A O 1
ATOM 694 N N . ILE A 1 89 ? 4.123 -1.481 13.862 1.00 98.56 89 ILE A N 1
ATOM 695 C CA . ILE A 1 89 ? 3.065 -0.601 14.386 1.00 98.56 89 ILE A CA 1
ATOM 696 C C . ILE A 1 89 ? 1.802 -1.352 14.832 1.00 98.56 89 ILE A C 1
ATOM 698 O O . ILE A 1 89 ? 0.965 -0.779 15.532 1.00 98.56 89 ILE A O 1
ATOM 702 N N . LYS A 1 90 ? 1.660 -2.623 14.423 1.00 98.50 90 LYS A N 1
ATOM 703 C CA . LYS A 1 90 ? 0.593 -3.567 14.804 1.00 98.50 90 LYS A CA 1
ATOM 704 C C . LYS A 1 90 ? -0.808 -2.936 14.753 1.00 98.50 90 LYS A C 1
ATOM 706 O O . LYS A 1 90 ? -1.461 -2.803 15.794 1.00 98.50 90 LYS A O 1
ATOM 711 N N . PRO A 1 91 ? -1.271 -2.498 13.566 1.00 98.31 91 PRO A N 1
ATOM 712 C CA . PRO A 1 91 ? -2.582 -1.873 13.449 1.00 98.31 91 PRO A CA 1
ATOM 713 C C . PRO A 1 91 ? -3.688 -2.888 13.760 1.00 98.31 91 PRO A C 1
ATOM 715 O O . PRO A 1 91 ? -3.502 -4.092 13.586 1.00 98.31 91 PRO A O 1
ATOM 718 N N . GLN A 1 92 ? -4.862 -2.410 14.181 1.00 97.94 92 GLN A N 1
ATOM 719 C CA . GLN A 1 92 ? -6.019 -3.287 14.411 1.00 97.94 92 GLN A CA 1
ATOM 720 C C . GLN A 1 92 ? -6.518 -3.921 13.108 1.00 97.94 92 GLN A C 1
ATOM 722 O O . GLN A 1 92 ? -7.085 -5.008 13.135 1.00 97.94 92 GLN A O 1
ATOM 727 N N . GLN A 1 93 ? -6.291 -3.254 11.976 1.00 98.12 93 GLN A N 1
ATOM 728 C CA . GLN A 1 93 ? -6.604 -3.771 10.654 1.00 98.12 93 GLN A CA 1
ATOM 729 C C . GLN A 1 93 ? -5.616 -3.234 9.618 1.00 98.12 93 GLN A C 1
ATOM 731 O O . GLN A 1 93 ? -5.349 -2.030 9.553 1.00 98.12 93 GLN A O 1
ATOM 736 N N . LEU A 1 94 ? -5.138 -4.123 8.754 1.00 98.75 94 LEU A N 1
ATOM 737 C CA . LEU A 1 94 ? -4.355 -3.796 7.570 1.00 98.75 94 LEU A CA 1
ATOM 738 C C . LEU A 1 94 ? -5.202 -4.010 6.308 1.00 98.75 94 LEU A C 1
ATOM 740 O O . LEU A 1 94 ? -5.878 -5.032 6.166 1.00 98.75 94 LEU A O 1
ATOM 744 N N . VAL A 1 95 ? -5.169 -3.053 5.381 1.00 98.62 95 VAL A N 1
ATOM 745 C CA . VAL A 1 95 ? -5.793 -3.160 4.056 1.00 98.62 95 VAL A CA 1
ATOM 746 C C . VAL A 1 95 ? -4.753 -2.842 2.985 1.00 98.62 95 VAL A C 1
ATOM 748 O O . VAL A 1 95 ? -4.269 -1.713 2.880 1.00 98.62 95 VAL A O 1
ATOM 751 N N . LEU A 1 96 ? -4.418 -3.847 2.177 1.00 98.56 96 LEU A N 1
ATOM 752 C CA . LEU A 1 96 ? -3.433 -3.766 1.099 1.00 98.56 96 LEU A CA 1
ATOM 753 C C . LEU A 1 96 ? -4.156 -3.752 -0.249 1.00 98.56 96 LEU A C 1
ATOM 755 O O . LEU A 1 96 ? -4.610 -4.783 -0.746 1.00 98.56 96 LEU A O 1
ATOM 759 N N . ALA A 1 97 ? -4.278 -2.563 -0.829 1.00 97.88 97 ALA A N 1
ATOM 760 C CA . ALA A 1 97 ? -5.037 -2.305 -2.044 1.00 97.88 97 ALA A CA 1
ATOM 761 C C . ALA A 1 97 ? -4.112 -2.276 -3.272 1.00 97.88 97 ALA A C 1
ATOM 763 O O . ALA A 1 97 ? -3.305 -1.363 -3.446 1.00 97.88 97 ALA A O 1
ATOM 764 N N . SER A 1 98 ? -4.226 -3.280 -4.136 1.00 97.06 98 SER A N 1
ATOM 765 C CA . SER A 1 98 ? -3.385 -3.509 -5.316 1.00 97.06 98 SER A CA 1
ATOM 766 C C . SER A 1 98 ? -1.894 -3.447 -4.985 1.00 97.06 98 SER A C 1
ATOM 768 O O . SER A 1 98 ? -1.155 -2.630 -5.537 1.00 97.06 98 SER A O 1
ATOM 770 N N . LEU A 1 99 ? -1.470 -4.284 -4.033 1.00 97.75 99 LEU A N 1
ATOM 771 C CA . LEU A 1 99 ? -0.087 -4.362 -3.560 1.00 97.75 99 LEU A CA 1
ATOM 772 C C . LEU A 1 99 ? 0.889 -4.550 -4.734 1.00 97.75 99 LEU A C 1
ATOM 774 O O . LEU A 1 99 ? 0.742 -5.464 -5.545 1.00 97.75 99 LEU A O 1
ATOM 778 N N . SER A 1 100 ? 1.887 -3.671 -4.821 1.00 95.12 100 SER A N 1
ATOM 779 C CA . SER A 1 100 ? 2.863 -3.684 -5.911 1.00 95.12 100 SER A CA 1
ATOM 780 C C . SER A 1 100 ? 3.751 -4.926 -5.890 1.00 95.12 100 SER A C 1
ATOM 782 O O . SER A 1 100 ? 4.362 -5.239 -4.874 1.00 95.12 100 SER A O 1
ATOM 784 N N . ALA A 1 101 ? 3.934 -5.547 -7.058 1.00 92.50 101 ALA A N 1
ATOM 785 C CA . ALA A 1 101 ? 4.868 -6.653 -7.281 1.00 92.50 101 ALA A CA 1
ATOM 786 C C . ALA A 1 101 ? 6.336 -6.177 -7.402 1.00 92.50 101 ALA A C 1
ATOM 788 O O . ALA A 1 101 ? 7.009 -6.437 -8.402 1.00 92.50 101 ALA A O 1
ATOM 789 N N . CYS A 1 102 ? 6.809 -5.417 -6.413 1.00 94.00 102 CYS A N 1
ATOM 790 C CA . CYS A 1 102 ? 8.157 -4.843 -6.352 1.00 94.00 102 CYS A CA 1
ATOM 791 C C . CYS A 1 102 ? 8.938 -5.388 -5.145 1.00 94.00 102 CYS A C 1
ATOM 793 O O . CYS A 1 102 ? 9.588 -4.636 -4.428 1.00 94.00 102 CYS A O 1
ATOM 795 N N . PHE A 1 103 ? 8.852 -6.693 -4.902 1.00 96.56 103 PHE A N 1
ATOM 796 C CA . PHE A 1 103 ? 9.626 -7.385 -3.871 1.00 96.56 103 PHE A CA 1
ATOM 797 C C . PHE A 1 103 ? 10.666 -8.297 -4.510 1.00 96.56 103 PHE A C 1
ATOM 799 O O . PHE A 1 103 ? 10.578 -8.606 -5.704 1.00 96.56 103 PHE A O 1
ATOM 806 N N . LYS A 1 104 ? 11.640 -8.752 -3.720 1.00 95.69 104 LYS A N 1
ATOM 807 C CA . LYS A 1 104 ? 12.722 -9.614 -4.206 1.00 95.69 104 LYS A CA 1
ATOM 808 C C . LYS A 1 104 ? 12.201 -10.844 -4.952 1.00 95.69 104 LYS A C 1
ATOM 810 O O . LYS A 1 104 ? 12.702 -11.145 -6.026 1.00 95.69 104 LYS A O 1
ATOM 815 N N . GLU A 1 105 ? 11.117 -11.465 -4.475 1.00 93.81 105 GLU A N 1
ATOM 816 C CA . GLU A 1 105 ? 10.542 -12.661 -5.106 1.00 93.81 105 GLU A CA 1
ATOM 817 C C . GLU A 1 105 ? 9.992 -12.384 -6.50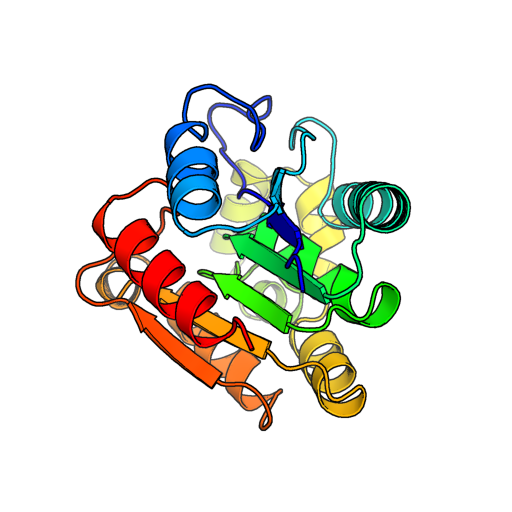3 1.00 93.81 105 GLU A C 1
ATOM 819 O O . GLU A 1 105 ? 9.881 -13.290 -7.319 1.00 93.81 105 GLU A O 1
ATOM 824 N N . ASN A 1 106 ? 9.617 -11.137 -6.783 1.00 90.75 106 ASN A N 1
ATOM 825 C CA . ASN A 1 106 ? 9.176 -10.746 -8.112 1.00 90.75 106 ASN A CA 1
ATOM 826 C C . ASN A 1 106 ? 10.404 -10.462 -8.977 1.00 90.75 106 ASN A C 1
ATOM 828 O O . ASN A 1 106 ? 10.545 -11.041 -10.049 1.00 90.75 106 ASN A O 1
ATOM 832 N N . LEU A 1 107 ? 11.333 -9.651 -8.470 1.00 89.56 107 LEU A N 1
ATOM 833 C CA . LEU A 1 107 ? 12.519 -9.212 -9.206 1.00 89.56 107 LEU A CA 1
ATOM 834 C C . LEU A 1 107 ? 13.483 -10.346 -9.583 1.00 89.56 107 LEU A C 1
ATOM 836 O O . LEU A 1 107 ? 14.118 -10.253 -10.625 1.00 89.56 107 LEU A O 1
ATOM 840 N N . GLU A 1 108 ? 13.584 -11.405 -8.781 1.00 88.00 108 GLU A N 1
ATOM 841 C CA . GLU A 1 108 ? 14.435 -12.572 -9.073 1.00 88.00 108 GLU A CA 1
ATOM 842 C C . GLU A 1 108 ? 13.901 -13.441 -10.221 1.00 88.00 108 GLU A C 1
ATOM 844 O O . GLU A 1 108 ? 14.656 -14.194 -10.829 1.00 88.00 108 GLU A O 1
ATOM 849 N N . THR A 1 109 ? 12.603 -13.349 -10.518 1.00 80.38 109 THR A N 1
ATOM 850 C CA . THR A 1 109 ? 11.940 -14.186 -11.534 1.00 80.38 109 THR A CA 1
ATOM 851 C C . THR A 1 109 ? 11.786 -13.504 -12.887 1.00 80.38 109 THR A C 1
ATOM 853 O O . THR A 1 109 ? 11.361 -14.143 -13.849 1.00 80.38 109 THR A O 1
ATOM 856 N N . TYR A 1 110 ? 12.098 -12.211 -12.964 1.00 82.00 110 TYR A N 1
ATOM 857 C CA . TYR A 1 110 ? 11.913 -11.420 -14.170 1.00 82.00 110 TYR A CA 1
ATOM 858 C C . TYR A 1 110 ? 13.183 -11.346 -15.018 1.00 82.00 110 TYR A C 1
ATOM 860 O O . TYR A 1 110 ? 14.298 -11.404 -14.503 1.00 82.00 110 TYR A O 1
ATOM 868 N N . ASP A 1 111 ? 12.992 -11.202 -16.328 1.00 86.50 111 ASP A N 1
ATOM 869 C CA . ASP A 1 111 ? 14.080 -11.000 -17.279 1.00 86.50 111 ASP A CA 1
ATOM 870 C C . ASP A 1 111 ? 14.750 -9.619 -17.129 1.00 86.50 111 ASP A C 1
ATOM 872 O O . ASP A 1 111 ? 14.289 -8.724 -16.407 1.00 86.50 111 ASP A O 1
ATOM 876 N N . GLU A 1 112 ? 15.885 -9.459 -17.810 1.00 88.25 112 GLU A N 1
ATOM 877 C CA . GLU A 1 112 ? 16.672 -8.225 -17.780 1.00 88.25 112 GLU A CA 1
ATOM 878 C C . GLU A 1 112 ? 15.881 -7.018 -18.305 1.00 88.25 112 GLU A C 1
ATOM 880 O O . GLU A 1 112 ? 16.002 -5.927 -17.746 1.00 88.25 112 GLU A O 1
ATOM 885 N N . ASP A 1 113 ? 15.017 -7.210 -19.307 1.00 88.94 113 ASP A N 1
ATOM 886 C CA . ASP A 1 113 ? 14.192 -6.147 -19.888 1.00 88.94 113 ASP A CA 1
ATOM 887 C C . ASP A 1 113 ? 13.172 -5.614 -18.877 1.00 88.94 113 ASP A C 1
ATOM 889 O O . ASP A 1 113 ? 12.977 -4.402 -18.728 1.00 88.94 113 ASP A O 1
ATOM 893 N N . PHE A 1 114 ? 12.520 -6.496 -18.125 1.00 86.19 114 PHE A N 1
ATOM 894 C CA . PHE A 1 114 ? 11.618 -6.095 -17.057 1.00 86.19 114 PHE A CA 1
ATOM 895 C C . PHE A 1 114 ? 12.368 -5.346 -15.953 1.00 86.19 114 PHE A C 1
ATOM 897 O O . PHE A 1 114 ? 11.885 -4.316 -15.470 1.00 86.19 114 PHE A O 1
ATOM 904 N N . LEU A 1 115 ? 13.549 -5.825 -15.550 1.00 88.50 115 LEU A N 1
ATOM 905 C CA . LEU A 1 115 ? 14.371 -5.143 -14.549 1.00 88.50 115 LEU A CA 1
ATOM 906 C C . LEU A 1 115 ? 14.817 -3.758 -15.030 1.00 88.50 115 LEU A C 1
ATOM 908 O O . LEU A 1 115 ? 14.683 -2.791 -14.277 1.00 88.50 115 LEU A O 1
ATOM 912 N N . ALA A 1 116 ? 15.251 -3.631 -16.284 1.00 90.56 116 ALA A N 1
ATOM 913 C CA . ALA A 1 116 ? 15.597 -2.352 -16.898 1.00 90.56 116 ALA A CA 1
ATOM 914 C C . ALA A 1 116 ? 14.396 -1.393 -16.913 1.00 90.56 116 ALA A C 1
ATOM 916 O O . ALA A 1 116 ? 14.525 -0.230 -16.533 1.00 90.56 116 ALA A O 1
ATOM 917 N N . ASN A 1 117 ? 13.198 -1.888 -17.238 1.00 89.56 117 ASN A N 1
ATOM 918 C CA . ASN A 1 117 ? 11.963 -1.104 -17.169 1.00 89.56 117 ASN A CA 1
ATOM 919 C C . ASN A 1 117 ? 11.632 -0.641 -15.741 1.00 89.56 117 ASN A C 1
ATOM 921 O O . ASN A 1 117 ? 11.113 0.461 -15.542 1.00 89.56 117 ASN A O 1
ATOM 925 N N . ARG A 1 118 ? 11.919 -1.457 -14.719 1.00 91.12 118 ARG A N 1
ATOM 926 C CA . ARG A 1 118 ? 11.742 -1.064 -13.311 1.00 91.12 118 ARG A CA 1
ATOM 927 C C . ARG A 1 118 ? 12.747 0.001 -12.897 1.00 91.12 118 ARG A C 1
ATOM 929 O O . ARG A 1 118 ? 12.334 0.968 -12.263 1.00 91.12 118 ARG A O 1
ATOM 936 N N . VAL A 1 119 ? 14.008 -0.133 -13.298 1.00 92.00 119 VAL A N 1
ATOM 937 C CA . VAL A 1 119 ? 15.041 0.889 -13.076 1.00 92.00 119 VAL A CA 1
ATOM 938 C C . VAL A 1 119 ? 14.660 2.199 -13.762 1.00 92.00 119 VAL A C 1
ATOM 940 O O . VAL A 1 119 ? 14.645 3.236 -13.109 1.00 92.00 119 VAL A O 1
ATOM 943 N N . ALA A 1 120 ? 14.241 2.161 -15.027 1.00 91.50 120 ALA A N 1
ATOM 944 C CA . ALA A 1 120 ? 13.803 3.353 -15.753 1.00 91.50 120 ALA A CA 1
ATOM 945 C C . ALA A 1 120 ? 12.595 4.036 -15.089 1.00 91.50 120 ALA A C 1
ATOM 947 O O . ALA A 1 120 ? 12.486 5.260 -15.098 1.00 91.50 120 ALA A O 1
ATOM 948 N N . LYS A 1 121 ? 11.685 3.252 -14.497 1.00 90.88 121 LYS A N 1
ATOM 949 C CA . LYS A 1 121 ? 10.479 3.772 -13.845 1.00 90.88 121 LYS A CA 1
ATOM 950 C C . LYS A 1 121 ? 10.723 4.318 -12.438 1.00 90.88 121 LYS A C 1
ATOM 952 O O . LYS A 1 121 ? 10.067 5.283 -12.064 1.00 90.88 121 LYS A O 1
ATOM 957 N N . PHE A 1 122 ? 11.569 3.662 -11.647 1.00 91.81 122 PHE A N 1
ATOM 958 C CA . PHE A 1 122 ? 11.683 3.904 -10.204 1.00 91.81 122 PHE A CA 1
ATOM 959 C C . PHE A 1 122 ? 13.056 4.429 -9.764 1.00 91.81 122 PHE A C 1
ATOM 961 O O . PHE A 1 122 ? 13.170 4.968 -8.667 1.00 91.81 122 PHE A O 1
ATOM 968 N N . GLY A 1 123 ? 14.082 4.296 -10.602 1.00 92.94 123 GLY A N 1
ATOM 969 C CA . GLY A 1 123 ? 15.471 4.607 -10.279 1.00 92.94 123 GLY A CA 1
ATOM 970 C C . GLY A 1 123 ? 16.203 3.465 -9.566 1.00 92.94 123 GLY A C 1
ATOM 971 O O . GLY A 1 123 ? 15.599 2.602 -8.923 1.00 92.94 123 GLY A O 1
ATOM 972 N N . ASP A 1 124 ? 17.533 3.481 -9.666 1.00 93.88 124 ASP A N 1
ATOM 973 C CA . ASP A 1 124 ? 18.405 2.421 -9.143 1.00 93.88 124 ASP A CA 1
ATOM 974 C C . ASP A 1 124 ? 18.284 2.240 -7.629 1.00 93.88 124 ASP A C 1
ATOM 976 O O . ASP A 1 124 ? 18.178 1.112 -7.147 1.00 93.88 124 ASP A O 1
ATOM 980 N N . PHE A 1 125 ? 18.243 3.342 -6.874 1.00 94.25 125 PHE A N 1
ATOM 981 C CA . PHE A 1 125 ? 18.149 3.307 -5.412 1.00 94.25 125 PHE A CA 1
ATOM 982 C C . PHE A 1 125 ? 16.873 2.608 -4.932 1.00 94.25 125 PHE A C 1
ATOM 984 O O . PHE A 1 125 ? 16.918 1.744 -4.056 1.00 94.25 125 PHE A O 1
ATOM 991 N N . GLN A 1 126 ? 15.737 2.919 -5.555 1.00 95.06 126 GLN A N 1
ATOM 992 C CA . GLN A 1 126 ? 14.457 2.303 -5.224 1.00 95.06 126 GLN A CA 1
ATOM 993 C C . GLN A 1 126 ? 14.424 0.817 -5.613 1.00 95.06 126 GLN A C 1
ATOM 995 O O . GLN A 1 126 ? 13.900 -0.003 -4.859 1.00 95.06 126 GLN A O 1
ATOM 1000 N N . VAL A 1 127 ? 15.002 0.442 -6.760 1.00 94.88 127 VAL A N 1
ATOM 1001 C CA . VAL A 1 127 ? 15.089 -0.969 -7.177 1.00 94.88 127 VAL A CA 1
ATOM 1002 C C . VAL A 1 127 ? 16.032 -1.764 -6.274 1.00 94.88 127 VAL A C 1
ATOM 1004 O O . VAL A 1 127 ? 15.727 -2.905 -5.925 1.00 94.88 127 VAL A O 1
ATOM 1007 N N . ALA A 1 128 ? 17.149 -1.178 -5.844 1.00 95.62 128 ALA A N 1
ATOM 1008 C CA . ALA A 1 128 ? 18.026 -1.788 -4.849 1.00 95.62 128 ALA A CA 1
ATOM 1009 C C . ALA A 1 128 ? 17.290 -2.006 -3.518 1.00 95.62 128 ALA A C 1
ATOM 1011 O O . ALA A 1 128 ? 17.410 -3.082 -2.934 1.00 95.62 128 ALA A O 1
ATOM 1012 N N . ASN A 1 129 ? 16.473 -1.038 -3.088 1.00 97.44 129 ASN A N 1
ATOM 1013 C CA . ASN A 1 129 ? 15.618 -1.166 -1.910 1.00 97.44 129 ASN A CA 1
ATOM 1014 C C . ASN A 1 129 ? 14.610 -2.323 -2.050 1.00 97.44 129 ASN A C 1
ATOM 1016 O O . ASN A 1 129 ? 14.522 -3.168 -1.164 1.00 97.44 129 ASN A O 1
ATOM 1020 N N . PHE A 1 130 ? 13.930 -2.445 -3.194 1.00 96.94 130 PHE A N 1
ATOM 1021 C CA . PHE A 1 130 ? 13.002 -3.552 -3.468 1.00 96.94 130 PHE A CA 1
ATOM 1022 C C . PHE A 1 130 ? 13.635 -4.940 -3.328 1.00 96.94 130 PHE A C 1
ATOM 1024 O O . PHE A 1 130 ? 13.004 -5.854 -2.799 1.00 96.94 130 PHE A O 1
ATOM 1031 N N . LYS A 1 131 ? 14.893 -5.102 -3.757 1.00 96.12 131 LYS A N 1
ATOM 1032 C CA . LYS A 1 131 ? 15.631 -6.374 -3.651 1.00 96.12 131 LYS A CA 1
ATOM 1033 C C . LYS A 1 131 ? 15.900 -6.806 -2.205 1.00 96.12 131 LYS A C 1
ATOM 1035 O O . LYS A 1 131 ? 16.173 -7.979 -1.973 1.00 96.12 131 LYS A O 1
ATOM 1040 N N . GLN A 1 132 ? 15.814 -5.891 -1.240 1.00 97.19 132 GLN A N 1
ATOM 1041 C CA . GLN A 1 132 ? 15.973 -6.208 0.183 1.00 97.19 132 GLN A CA 1
ATOM 1042 C C . GLN A 1 132 ? 14.655 -6.629 0.847 1.00 97.19 132 GLN A C 1
ATOM 1044 O O . GLN A 1 132 ? 14.668 -7.222 1.924 1.00 97.19 132 GLN A O 1
ATOM 1049 N N . LEU A 1 133 ? 13.509 -6.349 0.218 1.00 97.88 133 LEU A N 1
ATOM 1050 C CA . LEU A 1 133 ? 12.189 -6.578 0.799 1.00 97.88 133 LEU A CA 1
ATOM 1051 C C . LEU A 1 133 ? 11.607 -7.912 0.321 1.00 97.88 133 LEU A C 1
ATOM 1053 O O . LEU A 1 133 ? 11.550 -8.189 -0.875 1.00 97.88 133 LEU A O 1
ATOM 1057 N N . SER A 1 134 ? 11.128 -8.726 1.263 1.00 98.06 134 SER A N 1
ATOM 1058 C CA . SER A 1 134 ? 10.510 -10.030 0.998 1.00 98.06 134 SER A CA 1
ATOM 1059 C C . SER A 1 134 ? 9.019 -9.982 1.291 1.00 98.06 134 SER A C 1
ATOM 1061 O O . SER A 1 134 ? 8.625 -9.915 2.457 1.00 98.06 134 SER A O 1
ATOM 1063 N N . ALA A 1 135 ? 8.182 -10.070 0.255 1.00 98.19 135 ALA A N 1
ATOM 1064 C CA . ALA A 1 135 ? 6.733 -10.082 0.458 1.00 98.19 135 ALA A CA 1
ATOM 1065 C C . ALA A 1 135 ? 6.303 -11.310 1.264 1.00 98.19 135 ALA A C 1
ATOM 1067 O O . ALA A 1 135 ? 5.412 -11.234 2.103 1.00 98.19 135 ALA A O 1
ATOM 1068 N N . TYR A 1 136 ? 6.947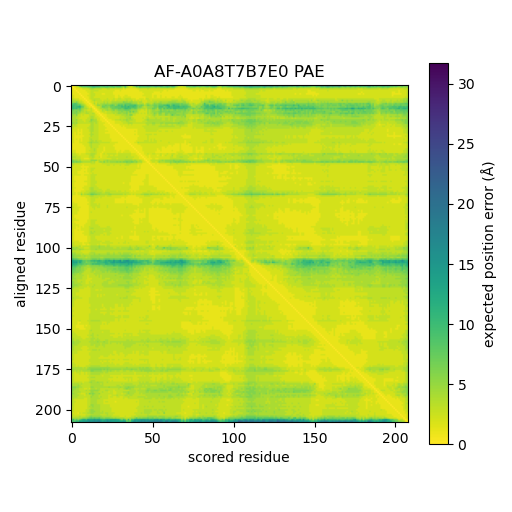 -12.453 1.022 1.00 97.88 136 TYR A N 1
ATOM 1069 C CA . TYR A 1 136 ? 6.571 -13.707 1.665 1.00 97.88 136 TYR A CA 1
ATOM 1070 C C . TYR A 1 136 ? 7.014 -13.768 3.127 1.00 97.88 136 TYR A C 1
ATOM 1072 O O . TYR A 1 136 ? 6.292 -14.332 3.944 1.00 97.88 136 TYR A O 1
ATOM 1080 N N . ALA A 1 137 ? 8.172 -13.196 3.477 1.00 98.25 137 ALA A N 1
ATOM 1081 C CA . ALA A 1 137 ? 8.580 -13.098 4.878 1.00 98.25 137 ALA A CA 1
ATOM 1082 C C . ALA A 1 137 ? 7.641 -12.174 5.662 1.00 98.25 137 ALA A C 1
ATOM 1084 O O . ALA A 1 137 ? 7.125 -12.594 6.694 1.00 98.25 137 ALA A O 1
ATOM 1085 N N . LEU A 1 138 ? 7.342 -10.988 5.117 1.00 98.50 138 LEU A N 1
ATOM 1086 C CA . LEU A 1 138 ? 6.396 -10.044 5.720 1.00 98.50 138 LEU A CA 1
ATOM 1087 C C . LEU A 1 138 ? 5.001 -10.660 5.873 1.00 98.50 138 LEU A C 1
ATOM 1089 O O . LEU A 1 138 ? 4.376 -10.523 6.920 1.00 98.50 138 LEU A O 1
ATOM 1093 N N . ALA A 1 139 ? 4.526 -11.390 4.856 1.00 98.62 139 ALA A N 1
ATOM 1094 C CA . ALA A 1 139 ? 3.221 -12.045 4.891 1.00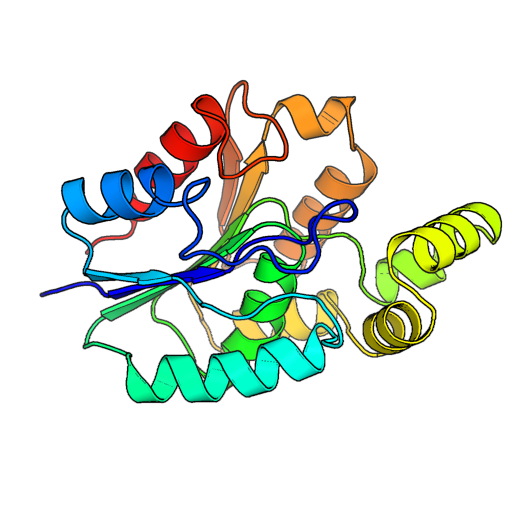 98.62 139 ALA A CA 1
ATOM 1095 C C . ALA A 1 139 ? 3.088 -13.018 6.068 1.00 98.62 139 ALA A C 1
ATOM 1097 O O . ALA A 1 139 ? 2.093 -12.984 6.791 1.00 98.62 139 ALA A O 1
ATOM 1098 N N . ARG A 1 140 ? 4.105 -13.866 6.259 1.00 98.44 140 ARG A N 1
ATOM 1099 C CA . ARG A 1 140 ? 4.139 -14.836 7.357 1.00 98.44 140 ARG A CA 1
ATOM 1100 C C . ARG A 1 140 ? 4.255 -14.148 8.708 1.00 98.44 140 ARG A C 1
ATOM 1102 O O . ARG A 1 140 ? 3.502 -14.483 9.607 1.00 98.44 140 ARG A O 1
ATOM 1109 N N . GLU A 1 141 ? 5.122 -13.147 8.832 1.00 98.50 141 GLU A N 1
ATOM 1110 C CA . GLU A 1 141 ? 5.283 -12.400 10.082 1.00 98.50 141 GLU A CA 1
ATOM 1111 C C . GLU A 1 141 ? 3.978 -11.715 10.517 1.00 98.50 141 GLU A C 1
ATOM 1113 O O . GLU A 1 141 ? 3.561 -11.836 11.665 1.00 98.50 141 GLU A O 1
ATOM 1118 N N . ILE A 1 142 ? 3.282 -11.052 9.592 1.00 98.56 142 ILE A N 1
ATOM 1119 C CA . ILE A 1 142 ? 1.982 -10.412 9.857 1.00 98.56 142 ILE A CA 1
ATOM 1120 C C . ILE A 1 142 ? 0.925 -11.445 10.250 1.00 98.56 142 ILE A C 1
ATOM 1122 O O . ILE A 1 142 ? 0.146 -11.198 11.174 1.00 98.56 142 ILE A O 1
ATOM 1126 N N . ASN A 1 143 ? 0.915 -12.603 9.583 1.00 98.06 143 ASN A N 1
ATOM 1127 C CA . ASN A 1 143 ? 0.039 -13.715 9.935 1.00 98.06 143 ASN A CA 1
ATOM 1128 C C . ASN A 1 143 ? 0.319 -14.232 11.354 1.00 98.06 143 ASN A C 1
ATOM 1130 O O . ASN A 1 143 ? -0.615 -14.420 12.130 1.00 98.06 143 ASN A O 1
ATOM 1134 N N . ASP A 1 144 ? 1.589 -14.440 11.698 1.00 98.25 144 ASP A N 1
ATOM 1135 C CA . ASP A 1 144 ? 2.022 -14.967 12.996 1.00 98.25 144 ASP A CA 1
ATOM 1136 C C . ASP A 1 144 ? 1.728 -13.980 14.136 1.00 98.25 144 ASP A C 1
ATOM 1138 O O . ASP A 1 144 ? 1.383 -14.384 15.246 1.00 98.25 144 ASP A O 1
ATOM 1142 N N . LEU A 1 145 ? 1.791 -12.677 13.849 1.00 98.19 145 LEU A N 1
ATOM 1143 C CA . LEU A 1 145 ? 1.357 -11.611 14.755 1.00 98.19 145 LEU A CA 1
ATOM 1144 C C . LEU A 1 145 ? -0.172 -11.497 14.874 1.00 98.19 145 LEU A C 1
ATOM 1146 O O . LEU A 1 145 ? -0.656 -10.724 15.702 1.00 98.19 145 LEU A O 1
ATOM 1150 N N . GLY A 1 146 ? -0.930 -12.240 14.063 1.00 97.94 146 GLY A N 1
ATOM 1151 C CA . GLY A 1 146 ? -2.390 -12.247 14.081 1.00 97.94 146 GLY A CA 1
ATOM 1152 C C . GLY A 1 146 ? -3.015 -10.921 13.650 1.00 97.94 146 GLY A C 1
ATOM 1153 O O . GLY A 1 146 ? -4.118 -10.612 14.093 1.00 97.94 146 GLY A O 1
ATOM 1154 N N . ILE A 1 147 ? -2.325 -10.122 12.828 1.00 98.38 147 ILE A N 1
ATOM 1155 C CA . ILE A 1 147 ? -2.832 -8.826 12.358 1.00 98.38 147 ILE A CA 1
ATOM 1156 C C . ILE A 1 147 ? -3.921 -9.079 11.303 1.00 98.38 147 ILE A C 1
ATOM 1158 O O . ILE A 1 147 ? -3.605 -9.585 10.217 1.00 98.38 147 ILE A O 1
ATOM 1162 N N . PRO A 1 148 ? -5.190 -8.701 11.560 1.00 98.06 148 PRO A N 1
ATOM 1163 C CA . PRO A 1 148 ? -6.254 -8.843 10.577 1.00 98.06 148 PRO A CA 1
ATOM 1164 C C . PRO A 1 148 ? -5.890 -8.086 9.305 1.00 98.06 148 PRO A C 1
ATOM 1166 O O . PRO A 1 148 ? -5.626 -6.881 9.331 1.00 98.06 148 PRO A O 1
ATOM 1169 N N . THR A 1 149 ? -5.860 -8.795 8.180 1.00 98.62 149 THR A N 1
ATOM 1170 C CA . THR A 1 149 ? -5.380 -8.240 6.915 1.00 98.62 149 THR A CA 1
ATOM 1171 C C . THR A 1 149 ? -6.355 -8.548 5.796 1.00 98.62 149 THR A C 1
ATOM 1173 O O . THR A 1 149 ? -6.777 -9.686 5.621 1.00 98.62 149 THR A O 1
ATOM 1176 N N . THR A 1 150 ? -6.693 -7.528 5.012 1.00 98.62 150 THR A N 1
ATOM 1177 C CA . THR A 1 150 ? -7.422 -7.694 3.756 1.00 98.62 150 THR A CA 1
ATOM 1178 C C . THR A 1 150 ? -6.535 -7.279 2.594 1.00 98.62 150 THR A C 1
ATOM 1180 O O . THR A 1 150 ? -6.100 -6.130 2.514 1.00 98.62 150 THR A O 1
ATOM 1183 N N . LEU A 1 151 ? -6.287 -8.199 1.672 1.00 98.62 151 LEU A N 1
ATOM 1184 C CA . LEU A 1 151 ? -5.695 -7.912 0.376 1.00 98.62 151 LEU A CA 1
ATOM 1185 C C . LEU A 1 151 ? -6.815 -7.708 -0.635 1.00 98.62 151 LEU A C 1
ATOM 1187 O O . LEU A 1 151 ? -7.802 -8.445 -0.654 1.00 98.62 151 LEU A O 1
ATOM 1191 N N . CYS A 1 152 ? -6.677 -6.715 -1.500 1.00 98.06 152 CYS A N 1
ATOM 1192 C CA . CYS A 1 152 ? -7.650 -6.507 -2.561 1.00 98.06 152 CYS A CA 1
ATOM 1193 C C . CYS A 1 152 ? -7.022 -5.952 -3.830 1.00 98.06 152 CYS A C 1
ATOM 1195 O O . CYS A 1 152 ? -5.930 -5.393 -3.796 1.00 98.06 152 CYS A O 1
ATOM 1197 N N . TYR A 1 153 ? -7.706 -6.128 -4.955 1.00 98.06 153 TYR A N 1
ATOM 1198 C CA . TYR A 1 153 ? -7.333 -5.553 -6.246 1.00 98.06 153 TYR A CA 1
ATOM 1199 C C . TYR A 1 153 ? -8.583 -5.323 -7.103 1.00 98.06 153 TYR A C 1
ATOM 1201 O O . TYR A 1 153 ? -9.632 -5.930 -6.866 1.00 98.06 153 TYR A O 1
ATOM 1209 N N . GLY A 1 154 ? -8.488 -4.439 -8.095 1.00 97.75 154 GLY A N 1
ATOM 1210 C CA . GLY A 1 154 ? -9.565 -4.188 -9.047 1.00 97.75 154 GLY A CA 1
ATOM 1211 C C . GLY A 1 154 ? -9.708 -5.316 -10.064 1.00 97.75 154 GLY A C 1
ATOM 1212 O O . GLY A 1 154 ? -8.717 -5.811 -10.587 1.00 97.75 154 GLY A O 1
ATOM 1213 N N . GLU A 1 155 ? -10.936 -5.719 -10.380 1.00 97.44 155 GLU A N 1
ATOM 1214 C CA . GLU A 1 155 ? -11.216 -6.798 -11.339 1.00 97.44 155 GLU A CA 1
ATOM 1215 C C . GLU A 1 155 ? -10.517 -6.593 -12.693 1.00 97.44 155 GLU A C 1
ATOM 1217 O O . GLU A 1 155 ? -9.909 -7.525 -13.219 1.00 97.44 155 GLU A O 1
ATOM 1222 N N . LYS A 1 156 ? -10.513 -5.358 -13.216 1.00 97.12 156 LYS A N 1
ATOM 1223 C CA . LYS A 1 156 ? -9.882 -5.033 -14.506 1.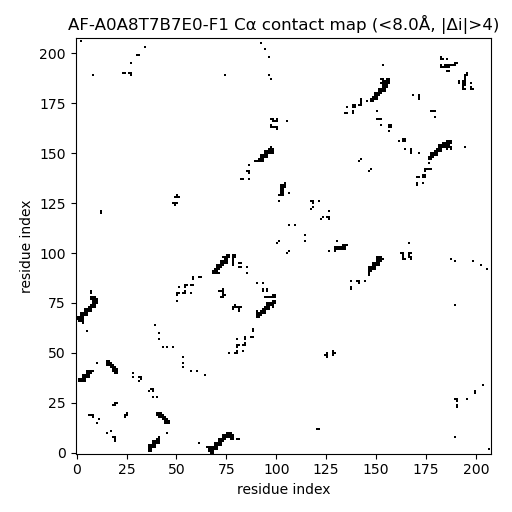00 97.12 156 LYS A CA 1
ATOM 1224 C C . LYS A 1 156 ? -8.354 -5.114 -14.471 1.00 97.12 156 LYS A C 1
ATOM 1226 O O . LYS A 1 156 ? -7.711 -5.114 -15.518 1.00 97.12 156 LYS A O 1
ATOM 1231 N N . GLU A 1 157 ? -7.743 -5.188 -13.288 1.00 96.62 157 GLU A N 1
ATOM 1232 C CA . GLU A 1 157 ? -6.298 -5.400 -13.166 1.00 96.62 157 GLU A CA 1
ATOM 1233 C C . GLU A 1 157 ? -5.883 -6.792 -13.636 1.00 96.62 157 GLU A C 1
ATOM 1235 O O . GLU A 1 157 ? -4.727 -6.974 -14.001 1.00 96.62 157 GLU A O 1
ATOM 1240 N N . ARG A 1 158 ? -6.803 -7.764 -13.686 1.00 95.69 158 ARG A N 1
ATOM 1241 C CA . ARG A 1 158 ? -6.507 -9.102 -14.212 1.00 95.69 158 ARG A CA 1
ATOM 1242 C C . ARG A 1 158 ? -6.139 -9.056 -15.695 1.00 95.69 158 ARG A C 1
ATOM 1244 O O . ARG A 1 158 ? -5.226 -9.765 -16.103 1.00 95.69 158 ARG A O 1
ATOM 1251 N N . ASP A 1 159 ? -6.788 -8.176 -16.453 1.00 95.31 159 ASP A N 1
ATOM 1252 C CA . ASP A 1 159 ? -6.525 -7.994 -17.882 1.00 95.31 159 ASP A CA 1
ATOM 1253 C C . ASP A 1 159 ? -5.369 -7.015 -18.125 1.00 95.31 159 ASP A C 1
ATOM 1255 O O . ASP A 1 159 ? -4.515 -7.248 -18.978 1.00 95.31 159 ASP A O 1
ATOM 1259 N N . LEU A 1 160 ? -5.314 -5.919 -17.358 1.00 94.62 160 LEU A N 1
ATOM 1260 C CA . LEU A 1 160 ? -4.329 -4.850 -17.560 1.00 94.62 160 LEU A CA 1
ATOM 1261 C C . LEU A 1 160 ? -2.956 -5.167 -16.948 1.00 94.62 160 LEU A C 1
ATOM 1263 O O . LEU A 1 160 ? -1.923 -4.793 -17.502 1.00 94.62 160 LEU A O 1
ATOM 1267 N N . TYR A 1 161 ? -2.941 -5.833 -15.792 1.00 93.12 161 TYR A N 1
ATOM 1268 C CA . TYR A 1 161 ? -1.757 -6.081 -14.966 1.00 93.12 161 TYR A CA 1
ATOM 1269 C C . TYR A 1 161 ? -1.792 -7.495 -14.346 1.00 93.12 161 TYR A C 1
ATOM 1271 O O . TYR A 1 161 ? -1.712 -7.635 -13.120 1.00 93.12 161 TYR A O 1
ATOM 1279 N N . PRO A 1 162 ? -1.866 -8.574 -15.152 1.00 94.19 162 PRO A N 1
ATOM 1280 C CA . PRO A 1 162 ? -2.022 -9.947 -14.648 1.00 94.19 162 PRO A CA 1
ATOM 1281 C C . PRO A 1 162 ? -0.925 -10.366 -13.656 1.00 94.19 162 PRO A C 1
ATOM 1283 O O . PRO A 1 162 ? -1.178 -11.122 -12.713 1.00 94.19 162 PRO A O 1
ATOM 1286 N N . TYR A 1 163 ? 0.293 -9.839 -13.826 1.00 91.44 163 TYR A N 1
ATOM 1287 C CA . TYR A 1 163 ? 1.410 -10.084 -12.911 1.00 91.44 163 TYR A CA 1
ATOM 1288 C C . TYR A 1 163 ? 1.138 -9.545 -11.497 1.00 91.44 163 TYR A C 1
ATOM 1290 O O . TYR A 1 163 ? 1.554 -10.155 -10.514 1.00 91.44 163 TYR A O 1
ATOM 1298 N N . LEU A 1 164 ? 0.422 -8.422 -11.379 1.00 93.31 164 LEU A N 1
ATOM 1299 C CA . LEU A 1 164 ? 0.087 -7.812 -10.097 1.00 93.31 164 LEU A CA 1
ATOM 1300 C C . LEU A 1 164 ? -0.990 -8.627 -9.385 1.00 93.31 164 LEU A C 1
ATOM 1302 O O . LEU A 1 164 ? -0.847 -8.920 -8.203 1.00 93.31 164 LEU A O 1
ATOM 1306 N N . VAL A 1 165 ? -2.018 -9.070 -10.111 1.00 96.62 165 VAL A N 1
ATOM 1307 C CA . VAL A 1 165 ? -3.045 -9.966 -9.557 1.00 96.62 165 VAL A CA 1
ATOM 1308 C C . VAL A 1 165 ? -2.418 -11.263 -9.047 1.00 96.62 165 VAL A C 1
ATOM 1310 O O . VAL A 1 165 ? -2.648 -11.649 -7.903 1.00 96.62 165 VAL A O 1
ATOM 1313 N N . THR A 1 166 ? -1.551 -11.883 -9.852 1.00 96.25 166 THR A N 1
ATOM 1314 C CA . THR A 1 166 ? -0.821 -13.100 -9.461 1.00 96.25 166 THR A CA 1
ATOM 1315 C C . THR A 1 166 ? 0.016 -12.875 -8.202 1.00 96.25 166 THR A C 1
ATOM 1317 O O . THR A 1 166 ? 0.050 -13.731 -7.315 1.00 96.25 166 THR A O 1
ATOM 1320 N N . HIS A 1 167 ? 0.674 -11.717 -8.095 1.00 96.19 167 HIS A N 1
ATOM 1321 C CA . HIS A 1 167 ? 1.430 -11.336 -6.908 1.00 96.19 167 HIS A CA 1
ATOM 1322 C C . HIS A 1 167 ? 0.530 -11.233 -5.671 1.00 96.19 167 HIS A C 1
ATOM 1324 O O . HIS A 1 167 ? 0.802 -11.901 -4.675 1.00 96.19 167 HIS A O 1
ATOM 1330 N N . VAL A 1 168 ? -0.561 -10.464 -5.736 1.00 97.88 168 VAL A N 1
ATOM 1331 C CA . VAL A 1 168 ? -1.482 -10.283 -4.600 1.00 97.88 168 VAL A CA 1
ATOM 1332 C C . VAL A 1 168 ? -2.064 -11.624 -4.145 1.00 97.88 168 VAL A C 1
ATOM 1334 O O . VAL A 1 168 ? -2.069 -11.922 -2.951 1.00 97.88 168 VAL A O 1
ATOM 1337 N N . GLU A 1 169 ? -2.490 -12.471 -5.085 1.00 98.06 169 GLU A N 1
ATOM 1338 C CA . GLU A 1 169 ? -2.982 -13.823 -4.792 1.00 98.06 169 GLU A CA 1
ATOM 1339 C C . GLU A 1 169 ? -1.903 -14.708 -4.148 1.00 98.06 169 GLU A C 1
ATOM 1341 O O . GLU A 1 169 ? -2.197 -15.501 -3.253 1.00 98.06 169 GLU A O 1
ATOM 1346 N N . SER A 1 170 ? -0.644 -14.574 -4.570 1.00 97.38 170 SER A N 1
ATOM 1347 C CA . SER A 1 170 ? 0.476 -15.327 -3.995 1.00 97.38 170 SER A CA 1
ATOM 1348 C C . SER A 1 170 ? 0.812 -14.867 -2.579 1.00 97.38 170 SER A C 1
ATOM 1350 O O . SER A 1 170 ? 1.043 -15.713 -1.717 1.00 97.38 170 SER A O 1
ATOM 1352 N N . VAL A 1 171 ? 0.776 -13.559 -2.305 1.00 98.12 171 VAL A N 1
ATOM 1353 C CA . VAL A 1 171 ? 0.956 -13.011 -0.950 1.00 98.12 171 VAL A CA 1
ATOM 1354 C C . VAL A 1 171 ? -0.174 -13.466 -0.027 1.00 98.12 171 VAL A C 1
ATOM 1356 O O . VAL A 1 171 ? 0.107 -13.936 1.072 1.00 98.12 171 VAL A O 1
ATOM 1359 N N . ALA A 1 172 ? -1.430 -13.426 -0.482 1.00 98.19 172 ALA A N 1
ATOM 1360 C CA . ALA A 1 172 ? -2.572 -13.908 0.299 1.00 98.19 172 ALA A CA 1
ATOM 1361 C C . ALA A 1 172 ? -2.420 -15.390 0.697 1.00 98.19 172 ALA A C 1
ATOM 1363 O O . ALA A 1 172 ? -2.694 -15.761 1.835 1.00 98.19 172 ALA A O 1
ATOM 1364 N N . LYS A 1 173 ? -1.886 -16.241 -0.192 1.00 97.69 173 LYS A N 1
ATOM 1365 C CA . LYS A 1 173 ? -1.589 -17.653 0.126 1.00 97.69 173 LYS A CA 1
ATOM 1366 C C . LYS A 1 173 ? -0.530 -17.829 1.220 1.00 97.69 173 LYS A C 1
ATOM 1368 O O . LYS A 1 173 ? -0.546 -18.849 1.901 1.00 97.69 173 LYS A O 1
ATOM 1373 N N . GLN A 1 174 ? 0.389 -16.875 1.384 1.00 97.81 174 GLN A N 1
ATOM 1374 C CA . GLN A 1 174 ? 1.386 -16.890 2.466 1.00 97.81 174 GLN A CA 1
ATOM 1375 C C . GLN A 1 174 ? 0.822 -16.386 3.804 1.00 97.81 174 GLN A C 1
ATOM 1377 O O . GLN A 1 174 ? 1.503 -16.483 4.822 1.00 97.81 174 GLN A O 1
ATOM 1382 N N . MET A 1 175 ? -0.400 -15.851 3.804 1.00 96.62 175 MET A N 1
ATOM 1383 C CA . MET A 1 175 ? -1.063 -15.246 4.955 1.00 96.62 175 MET A CA 1
ATOM 1384 C C . MET A 1 175 ? -2.468 -15.856 5.104 1.00 96.62 175 MET A C 1
ATOM 1386 O O . MET A 1 175 ? -3.459 -15.197 4.791 1.00 96.62 175 MET A O 1
ATOM 1390 N N . PRO A 1 176 ? -2.594 -17.130 5.524 1.00 94.94 176 PRO A N 1
ATOM 1391 C CA . PRO A 1 176 ? -3.873 -17.849 5.535 1.00 94.94 176 PRO A CA 1
ATOM 1392 C C . PRO A 1 176 ? -4.954 -17.213 6.423 1.00 94.94 176 PRO A C 1
ATOM 1394 O O . PRO A 1 176 ? -6.132 -17.477 6.206 1.00 94.94 176 PRO A O 1
ATOM 1397 N N . GLY A 1 177 ? -4.581 -16.375 7.398 1.00 93.88 177 GLY A N 1
ATOM 1398 C CA . GLY A 1 177 ? -5.521 -15.577 8.193 1.00 93.88 177 GLY A CA 1
ATOM 1399 C C . GLY A 1 177 ? -6.045 -14.313 7.497 1.00 93.88 177 GLY A C 1
ATOM 1400 O O . GLY A 1 177 ? -6.828 -13.577 8.094 1.00 93.88 177 GLY A O 1
ATOM 1401 N N . SER A 1 178 ? -5.607 -14.028 6.269 1.00 98.06 178 SER A N 1
ATOM 1402 C CA . SER A 1 178 ? -6.039 -12.855 5.508 1.00 98.06 178 SER A CA 1
ATOM 1403 C C . SER A 1 178 ? -7.297 -13.099 4.682 1.00 98.06 178 SER A C 1
ATOM 1405 O O . SER A 1 178 ? -7.606 -14.220 4.277 1.00 98.06 178 SER A O 1
ATOM 1407 N N . GLU A 1 179 ? -8.000 -12.014 4.369 1.00 98.06 179 GLU A N 1
ATOM 1408 C CA . GLU A 1 179 ? -9.052 -12.014 3.358 1.00 98.06 179 GLU A CA 1
ATOM 1409 C C . GLU A 1 179 ? -8.519 -11.517 2.014 1.00 98.06 179 GLU A C 1
ATOM 1411 O O . GLU A 1 179 ? -7.789 -10.529 1.951 1.00 98.06 179 GLU A O 1
ATOM 1416 N N . LEU A 1 180 ? -8.953 -12.150 0.923 1.00 98.19 180 LEU A N 1
ATOM 1417 C CA . LEU A 1 180 ? -8.722 -11.667 -0.436 1.00 98.19 180 LEU A CA 1
ATOM 1418 C C . LEU A 1 180 ? -10.040 -11.187 -1.054 1.00 98.19 180 LEU A C 1
ATOM 1420 O O . LEU A 1 180 ? -11.006 -11.948 -1.128 1.00 98.19 180 LEU A O 1
ATOM 1424 N N . LYS A 1 181 ? -10.083 -9.937 -1.527 1.00 98.12 181 LYS A N 1
ATOM 1425 C CA . LYS A 1 181 ? -11.263 -9.341 -2.175 1.00 98.12 181 LYS A CA 1
ATOM 1426 C C . LYS A 1 181 ? -10.948 -8.839 -3.581 1.00 98.12 181 LYS A C 1
ATOM 1428 O O . LYS A 1 181 ? -9.994 -8.099 -3.793 1.00 98.12 181 LYS A O 1
ATOM 1433 N N . VAL A 1 182 ? -11.817 -9.170 -4.529 1.00 98.06 182 VAL A N 1
ATOM 1434 C CA . VAL A 1 182 ? -11.805 -8.575 -5.871 1.00 98.06 182 VAL A CA 1
ATOM 1435 C C . VAL A 1 182 ? -12.828 -7.448 -5.900 1.00 98.06 182 VAL A C 1
ATOM 1437 O O . VAL A 1 182 ? -13.978 -7.663 -5.521 1.00 98.06 182 VAL A O 1
ATOM 1440 N N . LEU A 1 183 ? -12.420 -6.252 -6.323 1.00 97.38 183 LEU A N 1
ATOM 1441 C CA . LEU A 1 183 ? -13.305 -5.093 -6.440 1.00 97.38 183 LEU A CA 1
ATOM 1442 C C . LEU A 1 183 ? -13.921 -5.059 -7.849 1.00 97.38 183 LEU A C 1
ATOM 1444 O O . LEU A 1 183 ? -13.187 -4.813 -8.815 1.00 97.38 183 LEU A O 1
ATOM 1448 N N . PRO A 1 184 ? -15.239 -5.300 -8.000 1.00 96.44 184 PRO A N 1
ATOM 1449 C CA . PRO A 1 184 ? -15.863 -5.434 -9.314 1.00 96.44 184 PRO A CA 1
ATOM 1450 C C . PRO A 1 184 ? -15.717 -4.174 -10.166 1.00 96.44 184 PRO A C 1
ATOM 1452 O O . PRO A 1 184 ? -15.892 -3.054 -9.680 1.00 96.44 184 PRO A O 1
ATOM 1455 N N . SER A 1 185 ? -15.426 -4.352 -11.456 1.00 95.31 185 SER A N 1
ATOM 1456 C CA . SER A 1 185 ? -15.295 -3.279 -12.456 1.00 95.31 185 SER A CA 1
ATOM 1457 C C . SER A 1 185 ? -14.255 -2.189 -12.143 1.00 95.31 185 SER A C 1
ATOM 1459 O O . SER A 1 185 ? -14.241 -1.149 -12.809 1.00 95.31 185 SER A O 1
ATOM 1461 N N . ALA A 1 186 ? -13.389 -2.393 -11.149 1.00 96.00 186 ALA A N 1
ATOM 1462 C CA . ALA A 1 186 ? -12.418 -1.401 -10.705 1.00 96.00 186 ALA A CA 1
ATOM 1463 C C . ALA A 1 186 ? -11.053 -1.559 -11.403 1.00 96.00 186 ALA A C 1
ATOM 1465 O O . ALA A 1 186 ? -10.645 -2.665 -11.754 1.00 96.00 186 ALA A O 1
ATOM 1466 N N . GLU A 1 187 ? -10.354 -0.437 -11.594 1.00 94.06 187 GLU A N 1
ATOM 1467 C CA . GLU A 1 187 ? -9.009 -0.331 -12.193 1.00 94.06 187 GLU A CA 1
ATOM 1468 C C . GLU A 1 187 ? -7.955 -0.046 -11.118 1.00 94.06 187 GLU A C 1
ATOM 1470 O O . GLU A 1 187 ? -8.313 0.289 -9.997 1.00 94.06 187 GLU A O 1
ATOM 1475 N N . HIS A 1 188 ? -6.665 -0.075 -11.462 1.00 91.44 188 HIS A N 1
ATOM 1476 C CA . HIS A 1 188 ? -5.552 0.188 -10.537 1.00 91.44 188 HIS A CA 1
ATOM 1477 C C . HIS A 1 188 ? -5.449 1.670 -10.101 1.00 91.44 188 HIS A C 1
ATOM 1479 O O . HIS A 1 188 ? -4.505 2.380 -10.451 1.00 91.44 188 HIS A O 1
ATOM 1485 N N . SER A 1 189 ? -6.440 2.194 -9.375 1.00 90.50 189 SER A N 1
ATOM 1486 C CA . SER A 1 189 ? -6.451 3.590 -8.927 1.00 90.50 189 SER A CA 1
ATOM 1487 C C . SER A 1 189 ? -7.374 3.807 -7.735 1.00 90.50 189 SER A C 1
ATOM 1489 O O . SER A 1 189 ? -8.592 3.821 -7.891 1.00 90.50 189 SER A O 1
ATOM 1491 N N . LEU A 1 190 ? -6.803 4.126 -6.568 1.00 88.44 190 LEU A N 1
ATOM 1492 C CA . LEU A 1 190 ? -7.573 4.502 -5.373 1.00 88.44 190 LEU A CA 1
ATOM 1493 C C . LEU A 1 190 ? -8.461 5.744 -5.585 1.00 88.44 190 LEU A C 1
ATOM 1495 O O . LEU A 1 190 ? -9.440 5.946 -4.876 1.00 88.44 190 LEU A O 1
ATOM 1499 N N . ARG A 1 191 ? -8.129 6.578 -6.576 1.00 90.75 191 ARG A N 1
ATOM 1500 C CA . ARG A 1 191 ? -8.905 7.773 -6.932 1.00 90.75 191 ARG A CA 1
ATOM 1501 C C . ARG A 1 191 ? -10.075 7.457 -7.862 1.00 90.75 191 ARG A C 1
ATOM 1503 O O . ARG A 1 191 ? -10.974 8.285 -7.985 1.00 90.75 191 ARG A O 1
ATOM 1510 N N . GLY A 1 192 ? -10.049 6.305 -8.536 1.00 91.50 192 GLY A N 1
ATOM 1511 C CA . GLY A 1 192 ? -11.094 5.886 -9.461 1.00 91.50 192 GLY A CA 1
ATOM 1512 C C . GLY A 1 192 ? -12.380 5.549 -8.715 1.00 91.50 192 GLY A C 1
ATOM 1513 O O . GLY A 1 192 ? -12.348 4.829 -7.722 1.00 91.50 192 GLY A O 1
ATOM 1514 N N . THR A 1 193 ? -13.518 6.034 -9.212 1.00 93.19 193 THR A N 1
ATOM 1515 C CA . THR A 1 193 ? -14.820 5.925 -8.534 1.00 93.19 193 THR A CA 1
ATOM 1516 C C . THR A 1 193 ? -15.154 4.496 -8.110 1.00 93.19 193 THR A C 1
ATOM 1518 O O . THR A 1 193 ? -15.429 4.263 -6.940 1.00 93.19 193 THR A O 1
ATOM 1521 N N . LYS A 1 194 ? -15.057 3.521 -9.026 1.00 95.12 194 LYS A N 1
ATOM 1522 C CA . LYS A 1 194 ? -15.393 2.114 -8.739 1.00 95.12 194 LYS A CA 1
ATOM 1523 C C . LYS A 1 194 ? -14.476 1.481 -7.698 1.00 95.12 194 LYS A C 1
ATOM 1525 O O . LYS A 1 194 ? -14.930 0.718 -6.850 1.00 95.12 194 LYS A O 1
ATOM 1530 N N . TYR A 1 195 ? -13.193 1.824 -7.745 1.00 95.00 195 TYR A N 1
ATOM 1531 C CA . TYR A 1 195 ? -12.224 1.323 -6.784 1.00 95.00 195 TYR A CA 1
ATOM 1532 C C . TYR A 1 195 ? -12.473 1.926 -5.400 1.00 95.00 195 TYR A C 1
ATOM 1534 O O . TYR A 1 195 ? -12.542 1.197 -4.414 1.00 95.00 195 TYR A O 1
ATOM 1542 N N . LEU A 1 196 ? -12.679 3.245 -5.331 1.00 94.38 196 LEU A N 1
ATOM 1543 C CA . LEU A 1 196 ? -12.970 3.946 -4.085 1.00 94.38 196 LEU A CA 1
ATOM 1544 C C . LEU A 1 196 ? -14.279 3.455 -3.452 1.00 94.38 196 LEU A C 1
ATOM 1546 O O . LEU A 1 196 ? -14.296 3.189 -2.256 1.00 94.38 196 LEU A O 1
ATOM 1550 N N . GLU A 1 197 ? -15.344 3.269 -4.238 1.00 94.62 197 GLU A N 1
ATOM 1551 C CA . GLU A 1 197 ? -16.608 2.668 -3.780 1.00 94.62 197 GLU A CA 1
ATOM 1552 C C . GLU A 1 197 ? -16.374 1.295 -3.131 1.00 94.62 197 GLU A C 1
ATOM 1554 O O . GLU A 1 197 ? -16.835 1.047 -2.013 1.00 94.62 197 GLU A O 1
ATOM 1559 N N . GLY A 1 198 ? -15.617 0.422 -3.805 1.00 95.19 198 GLY A N 1
ATOM 1560 C CA . GLY A 1 198 ? -15.289 -0.915 -3.313 1.00 95.19 198 GLY A CA 1
ATOM 1561 C C . GLY A 1 198 ? -14.474 -0.895 -2.019 1.00 95.19 198 GLY A C 1
ATOM 1562 O O . GLY A 1 198 ? -14.845 -1.559 -1.049 1.00 95.19 198 GLY A O 1
ATOM 1563 N N . ILE A 1 199 ? -13.402 -0.096 -1.967 1.00 95.06 199 ILE A N 1
ATOM 1564 C CA . ILE A 1 199 ? -12.565 0.034 -0.765 1.00 95.06 199 ILE A CA 1
ATOM 1565 C C . ILE A 1 199 ? -13.359 0.639 0.393 1.00 95.06 199 ILE A C 1
ATOM 1567 O O . ILE A 1 199 ? -13.232 0.177 1.521 1.00 95.06 199 ILE A O 1
ATOM 1571 N N . VAL A 1 200 ? -14.192 1.651 0.155 1.00 95.12 200 VAL A N 1
ATOM 1572 C CA . VAL A 1 200 ? -15.004 2.267 1.215 1.00 95.12 200 VAL A CA 1
ATOM 1573 C C . VAL A 1 200 ? -16.002 1.265 1.779 1.00 95.12 200 VAL A C 1
ATOM 1575 O O . VAL A 1 200 ? -16.145 1.183 2.997 1.00 95.12 200 VAL A O 1
ATOM 1578 N N . GLY A 1 201 ? -16.662 0.474 0.927 1.00 94.38 201 GLY A N 1
ATOM 1579 C CA . GLY A 1 201 ? -17.535 -0.614 1.372 1.00 94.38 201 GLY A CA 1
ATOM 1580 C C . GLY A 1 201 ? -16.798 -1.618 2.262 1.00 94.38 201 GLY A C 1
ATOM 1581 O O . GLY A 1 201 ? -17.267 -1.923 3.357 1.00 94.38 201 GLY A O 1
ATOM 1582 N N . LEU A 1 202 ? -15.612 -2.046 1.823 1.00 94.44 202 LEU A N 1
ATOM 1583 C CA . LEU A 1 202 ? -14.731 -2.968 2.541 1.00 94.44 202 LEU A CA 1
ATOM 1584 C C . LEU A 1 202 ? -14.276 -2.400 3.891 1.00 94.44 202 LEU A C 1
ATOM 1586 O O . LEU A 1 202 ? -14.453 -3.035 4.922 1.00 94.44 202 LEU A O 1
ATOM 1590 N N . VAL A 1 203 ? -13.736 -1.183 3.925 1.00 93.88 203 VAL A N 1
ATOM 1591 C CA . VAL A 1 203 ? -13.230 -0.570 5.164 1.00 93.88 203 VAL A CA 1
ATOM 1592 C C . VAL A 1 203 ? -14.373 -0.298 6.147 1.00 93.88 203 VAL A C 1
ATOM 1594 O O . VAL A 1 203 ? -14.206 -0.466 7.353 1.00 93.88 203 VAL A O 1
ATOM 1597 N N . LYS A 1 204 ? -15.569 0.058 5.660 1.00 93.75 204 LYS A N 1
ATOM 1598 C CA . LYS A 1 204 ? -16.758 0.220 6.511 1.00 93.75 204 LYS A CA 1
ATOM 1599 C C . LYS A 1 204 ? -17.192 -1.082 7.177 1.00 93.75 204 LYS A C 1
ATOM 1601 O O . LYS A 1 204 ? -17.623 -1.018 8.323 1.00 93.75 204 LYS A O 1
ATOM 1606 N N . SER A 1 205 ? -17.077 -2.234 6.510 1.00 92.62 205 SER A N 1
ATOM 1607 C CA . SER A 1 205 ? -17.413 -3.526 7.129 1.00 92.62 205 SER A CA 1
ATOM 1608 C C . SER A 1 205 ? -16.412 -3.980 8.192 1.00 92.62 205 SER A C 1
ATOM 1610 O O . SER A 1 205 ? -16.693 -4.930 8.905 1.00 92.62 205 SER A O 1
ATOM 1612 N N . LEU A 1 206 ? -15.263 -3.310 8.312 1.00 88.69 206 LEU A N 1
ATOM 1613 C CA . LEU A 1 206 ? -14.242 -3.594 9.330 1.00 88.69 206 LEU A CA 1
ATOM 1614 C C . LEU A 1 206 ? -14.403 -2.700 10.571 1.00 88.69 206 LEU A C 1
ATOM 1616 O O . LEU A 1 206 ? -13.694 -2.862 11.559 1.00 88.69 206 LEU A O 1
ATOM 1620 N N . LYS A 1 207 ? -15.331 -1.736 10.525 1.00 75.44 207 LYS A N 1
ATOM 1621 C CA . LYS A 1 207 ? -15.602 -0.786 11.606 1.00 75.44 207 LYS A CA 1
ATOM 1622 C C . LYS A 1 207 ? -16.474 -1.452 12.678 1.00 75.44 207 LYS A C 1
ATOM 1624 O O . LYS A 1 207 ? -17.699 -1.322 12.641 1.00 75.44 207 LYS A O 1
ATOM 1629 N N . HIS A 1 208 ? -15.840 -2.133 13.629 1.00 65.44 208 HIS A N 1
ATOM 1630 C CA . HIS A 1 208 ? -16.487 -2.735 14.799 1.00 65.44 208 HIS A CA 1
ATOM 1631 C C . HIS A 1 208 ? -15.785 -2.328 16.097 1.00 65.44 208 HIS A C 1
ATOM 1633 O O . HIS A 1 208 ? -14.538 -2.411 16.157 1.00 65.44 208 HIS A O 1
#

Mean predicted aligned error: 2.97 Å

Secondary structure (DSSP, 8-state):
-PEEEEEE----TT-TT--TTSGGGHHHHHHHHHTT-EEEE----STT--HHHHHHHHHHHHHHH--SEEEEEEETHHHHHHHHHHHHH--SEEEEES--S-SHHHHTTS-HHHHHHHHHHH-HHHHHHHHH--HHHHHHHHHHTT--EEEEEETTHHHH-HHHHHHHHHHHHT-TTSEEEEETT--S-TTSHHHHHHHHHHHHHT--